Protein AF-A0A2V9X7W9-F1 (afdb_monomer_lite)

Foldseek 3Di:
DVPPCVVLLLVLLVLVQVVQCVDPVRNPDDSVLLSVLLVQLLVLQPDLFADQDLPVLDHDPVNLVRLVRSLVRSLVVVPPHDSVSSVSLSCLLNNVDHDDSSNVSNVSSRVRSNCCCCLVQLLAVLLQPVPQNLQNWDVGDVVCVDDDPVVVVVVVVVCCVPPVPDADDQDDPRILAGNLLSLQSNVCVVVVPVVVVLLVVLCVVLVVLADPCDDDPRLSSVLLSSCLSDPVDDLVRSLVSSLSSVQSNVPQAHPVRGDVVRSVSVSSSSVVQVPDCVNVVSSVVVSVVSVVSSVVSSVVSVVVND

Structure (mmCIF, N/CA/C/O backbone):
data_AF-A0A2V9X7W9-F1
#
_entry.id   AF-A0A2V9X7W9-F1
#
loop_
_atom_site.group_PDB
_atom_site.id
_atom_site.type_symbol
_atom_site.label_atom_id
_atom_site.label_alt_id
_atom_site.label_comp_id
_atom_site.label_asym_id
_atom_site.label_entity_id
_atom_site.label_seq_id
_atom_site.pdbx_PDB_ins_code
_atom_site.Cartn_x
_atom_site.Cartn_y
_atom_site.Cartn_z
_atom_site.occupancy
_atom_site.B_iso_or_equiv
_atom_site.auth_seq_id
_atom_site.auth_comp_id
_atom_site.auth_asym_id
_atom_site.auth_atom_id
_atom_site.pdbx_PDB_model_num
ATOM 1 N N . MET A 1 1 ? 2.524 -0.725 13.909 1.00 78.25 1 MET A N 1
ATOM 2 C CA . MET A 1 1 ? 1.930 -0.462 15.243 1.00 78.25 1 MET A CA 1
ATOM 3 C C . MET A 1 1 ? 2.942 -0.461 16.382 1.00 78.25 1 MET A C 1
ATOM 5 O O . MET A 1 1 ? 3.108 0.579 16.992 1.00 78.25 1 MET A O 1
ATOM 9 N N . ARG A 1 2 ? 3.695 -1.543 16.627 1.00 75.25 2 ARG A N 1
ATOM 10 C CA . ARG A 1 2 ? 4.612 -1.654 17.788 1.00 75.25 2 ARG A CA 1
ATOM 11 C C . ARG A 1 2 ? 5.816 -0.691 17.835 1.00 75.25 2 ARG A C 1
ATOM 13 O O . ARG A 1 2 ? 6.501 -0.647 18.844 1.00 75.25 2 ARG A O 1
ATOM 20 N N . GLN A 1 3 ? 6.100 0.040 16.756 1.00 79.31 3 GLN A N 1
ATOM 21 C CA . GLN A 1 3 ? 7.203 1.010 16.696 1.00 79.31 3 GLN A CA 1
ATOM 22 C C . GLN A 1 3 ? 6.660 2.438 16.574 1.00 79.31 3 GLN A C 1
ATOM 24 O O . GLN A 1 3 ? 6.766 3.216 17.510 1.00 79.31 3 GLN A O 1
ATOM 29 N N . LEU A 1 4 ? 6.023 2.756 15.441 1.00 84.38 4 LEU A N 1
ATOM 30 C CA . LEU A 1 4 ? 5.570 4.120 15.132 1.00 84.38 4 LEU A CA 1
ATOM 31 C C . LEU A 1 4 ? 4.289 4.560 15.859 1.00 84.38 4 LEU A C 1
ATOM 33 O O . LEU A 1 4 ? 4.084 5.754 16.003 1.00 84.38 4 LEU A O 1
ATOM 37 N N . LEU A 1 5 ? 3.437 3.622 16.290 1.00 90.50 5 LEU A N 1
ATOM 38 C CA . LEU A 1 5 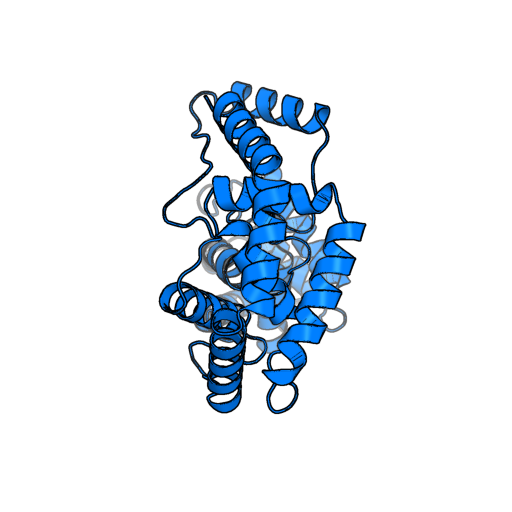? 2.129 3.905 16.916 1.00 90.50 5 LEU A CA 1
ATOM 39 C C . LEU A 1 5 ? 2.041 3.298 18.327 1.00 90.50 5 LEU A C 1
ATOM 41 O O . LEU A 1 5 ? 0.972 2.926 18.809 1.00 90.50 5 LEU A O 1
ATOM 45 N N . ALA A 1 6 ? 3.199 3.092 18.964 1.00 91.81 6 ALA A N 1
ATOM 46 C CA . ALA A 1 6 ? 3.281 2.415 20.253 1.00 91.81 6 ALA A CA 1
ATOM 47 C C . ALA A 1 6 ? 2.626 3.242 21.368 1.00 91.81 6 ALA A C 1
ATOM 49 O O . ALA A 1 6 ? 2.000 2.677 22.261 1.00 91.81 6 ALA A O 1
ATOM 50 N N . ALA A 1 7 ? 2.737 4.572 21.303 1.00 93.31 7 ALA A N 1
ATOM 51 C CA . ALA A 1 7 ? 2.148 5.474 22.287 1.00 93.31 7 ALA A CA 1
ATOM 52 C C . ALA A 1 7 ? 0.612 5.386 22.291 1.00 93.31 7 ALA A C 1
ATOM 54 O O . ALA A 1 7 ? 0.003 5.259 23.354 1.00 93.31 7 ALA A O 1
ATOM 55 N N . GLU A 1 8 ? -0.012 5.376 21.113 1.00 95.19 8 GLU A N 1
ATOM 56 C CA . GLU A 1 8 ? -1.462 5.260 20.948 1.00 95.19 8 GLU A CA 1
ATOM 57 C C . GLU A 1 8 ? -1.967 3.901 21.435 1.00 95.19 8 GLU A C 1
ATOM 59 O O . GLU A 1 8 ? -2.943 3.833 22.183 1.00 95.19 8 GLU A O 1
ATOM 64 N N . VAL A 1 9 ? -1.266 2.822 21.075 1.00 95.75 9 VAL A N 1
ATOM 65 C CA . VAL A 1 9 ? -1.592 1.464 21.531 1.00 95.75 9 VAL A CA 1
ATOM 66 C C . VAL A 1 9 ? -1.464 1.347 23.054 1.00 95.75 9 VAL A C 1
ATOM 68 O O . VAL A 1 9 ? -2.356 0.800 23.703 1.00 95.75 9 VAL A O 1
ATOM 71 N N . ASN A 1 10 ? -0.403 1.897 23.653 1.00 96.06 10 ASN A N 1
ATOM 72 C CA . ASN A 1 10 ? -0.222 1.912 25.108 1.00 96.06 10 ASN A CA 1
ATOM 73 C C . ASN A 1 10 ? -1.348 2.678 25.810 1.00 96.06 10 ASN A C 1
ATOM 75 O O . ASN A 1 10 ? -1.857 2.228 26.836 1.00 96.06 10 ASN A O 1
ATOM 79 N N . ARG A 1 11 ? -1.780 3.808 25.239 1.00 96.50 11 ARG A N 1
ATOM 80 C CA . ARG A 1 11 ? -2.897 4.586 25.778 1.00 96.50 11 ARG A CA 1
ATOM 81 C C . ARG A 1 11 ? -4.211 3.811 25.727 1.00 96.50 11 ARG A C 1
ATOM 83 O O . ARG A 1 11 ? -4.923 3.780 26.724 1.00 96.50 11 ARG A O 1
ATOM 90 N N . LEU A 1 12 ? -4.523 3.173 24.599 1.00 97.62 12 LEU A N 1
ATOM 91 C CA . LEU A 1 12 ? -5.708 2.318 24.492 1.00 97.62 12 LEU A CA 1
ATOM 92 C C . LEU A 1 12 ? -5.656 1.165 25.494 1.00 97.62 12 LEU A C 1
ATOM 94 O O . LEU A 1 12 ? -6.649 0.899 26.159 1.00 97.62 12 LEU A O 1
ATOM 98 N N . THR A 1 13 ? -4.490 0.540 25.659 1.00 97.44 13 THR A N 1
ATOM 99 C CA . THR A 1 13 ? -4.289 -0.550 26.625 1.00 97.44 13 THR A CA 1
ATOM 100 C C . THR A 1 13 ? -4.596 -0.090 28.052 1.00 97.44 13 THR A C 1
ATOM 102 O O . THR A 1 13 ? -5.310 -0.780 28.774 1.00 97.44 13 THR A O 1
ATOM 105 N N . ALA A 1 14 ? -4.129 1.099 28.451 1.00 97.50 14 ALA A N 1
ATOM 106 C CA . ALA A 1 14 ? -4.421 1.667 29.768 1.00 97.50 14 ALA A CA 1
ATOM 107 C C . ALA A 1 14 ? -5.926 1.900 29.995 1.00 97.50 14 ALA A C 1
ATOM 109 O O . ALA A 1 14 ? -6.435 1.602 31.072 1.00 97.50 14 ALA A O 1
ATOM 110 N N . ILE A 1 15 ? -6.646 2.374 28.973 1.00 97.75 15 ILE A N 1
ATOM 111 C CA . ILE A 1 15 ? -8.100 2.574 29.049 1.00 97.75 15 ILE A CA 1
ATOM 112 C C . ILE A 1 15 ? -8.824 1.226 29.162 1.00 97.75 15 ILE A C 1
ATOM 114 O O . ILE A 1 15 ? -9.701 1.067 30.007 1.00 97.75 15 ILE A O 1
ATOM 118 N N . VAL A 1 16 ? -8.445 0.228 28.356 1.00 96.81 16 VAL A N 1
ATOM 119 C CA . VAL A 1 16 ? -9.072 -1.102 28.418 1.00 96.81 16 VAL A CA 1
ATOM 120 C C . VAL A 1 16 ? -8.794 -1.787 29.752 1.00 96.81 16 VAL A C 1
ATOM 122 O O . VAL A 1 16 ? -9.690 -2.442 30.269 1.00 96.81 16 VAL A O 1
ATOM 125 N N . LEU A 1 17 ? -7.619 -1.598 30.357 1.00 96.75 17 LEU A N 1
ATOM 126 C CA . LEU A 1 17 ? -7.341 -2.079 31.715 1.00 96.75 17 LEU A CA 1
ATOM 127 C C . LEU A 1 17 ? -8.321 -1.491 32.743 1.00 96.75 17 LEU A C 1
ATOM 129 O O . LEU A 1 17 ? -8.827 -2.225 33.592 1.00 96.75 17 LEU A O 1
ATOM 133 N N . GLU A 1 18 ? -8.635 -0.194 32.652 1.00 96.50 18 GLU A N 1
ATOM 134 C CA . GLU A 1 18 ? -9.641 0.434 33.519 1.00 96.50 18 GLU A CA 1
ATOM 135 C C . GLU A 1 18 ? -11.037 -0.163 33.290 1.00 96.50 18 GLU A C 1
ATOM 137 O O . GLU A 1 18 ? -11.756 -0.448 34.249 1.00 96.50 18 GLU A O 1
ATOM 142 N N . ILE A 1 19 ? -11.416 -0.386 32.028 1.00 96.31 19 ILE A N 1
ATOM 143 C CA . ILE A 1 19 ? -12.698 -1.003 31.667 1.00 96.31 19 ILE A CA 1
ATOM 144 C C . ILE A 1 19 ? -12.758 -2.438 32.207 1.00 96.31 19 ILE A C 1
ATOM 146 O O . ILE A 1 19 ? -13.712 -2.799 32.894 1.00 96.31 19 ILE A O 1
ATOM 150 N N . ALA A 1 20 ? -11.734 -3.250 31.942 1.00 95.00 20 ALA A N 1
ATOM 151 C CA . ALA A 1 20 ? -11.649 -4.653 32.333 1.00 95.00 20 ALA A CA 1
ATOM 152 C C . ALA A 1 20 ? -11.729 -4.832 33.857 1.00 95.00 20 ALA A C 1
ATOM 154 O O . ALA A 1 20 ? -12.426 -5.726 34.332 1.00 95.00 20 ALA A O 1
ATOM 155 N N . ALA A 1 21 ? -11.127 -3.928 34.639 1.00 94.06 21 ALA A N 1
ATOM 156 C CA . ALA A 1 21 ? -11.192 -3.954 36.101 1.00 94.06 21 ALA A CA 1
ATOM 157 C C . ALA A 1 21 ? -12.622 -3.836 36.672 1.00 94.06 21 ALA A C 1
ATOM 159 O O . ALA A 1 21 ? -12.859 -4.240 37.813 1.00 94.06 21 ALA A O 1
ATOM 160 N N . ARG A 1 22 ? -13.584 -3.314 35.894 1.00 93.56 22 ARG A N 1
ATOM 161 C CA . ARG A 1 22 ? -15.000 -3.179 36.288 1.00 93.56 22 ARG A CA 1
ATOM 162 C C . ARG A 1 22 ? -15.813 -4.457 36.076 1.00 93.56 22 ARG A C 1
ATOM 164 O O . ARG A 1 22 ? -16.929 -4.552 36.584 1.00 93.56 22 ARG A O 1
ATOM 171 N N . TYR A 1 23 ? -15.275 -5.442 35.358 1.00 90.69 23 TYR A N 1
ATOM 172 C CA . TYR A 1 23 ? -15.970 -6.679 35.015 1.00 90.69 23 TYR A CA 1
ATOM 173 C C . TYR A 1 23 ? -15.156 -7.882 35.483 1.00 90.69 23 TYR A C 1
ATOM 175 O O . TYR A 1 23 ? -14.059 -8.137 34.996 1.00 90.69 23 TYR A O 1
ATOM 183 N N . TRP A 1 24 ? -15.716 -8.663 36.408 1.00 90.44 24 TRP A N 1
ATOM 184 C CA . TRP A 1 24 ? -15.022 -9.805 37.015 1.00 90.44 24 TRP A CA 1
ATOM 185 C C . TRP A 1 24 ? -14.466 -10.806 35.985 1.00 90.44 24 TRP A C 1
ATOM 187 O O . TRP A 1 24 ? -13.401 -11.361 36.210 1.00 90.44 24 TRP A O 1
ATOM 197 N N . GLN A 1 25 ? -15.151 -10.978 34.848 1.00 91.25 25 GLN A N 1
ATOM 198 C CA . GLN A 1 25 ? -14.776 -11.891 33.757 1.00 91.25 25 GLN A CA 1
ATOM 199 C C . GLN A 1 25 ? -13.474 -11.500 33.049 1.00 91.25 25 GLN A C 1
ATOM 201 O O . GLN A 1 25 ? -12.856 -12.343 32.414 1.00 91.25 25 GLN A O 1
ATOM 206 N N . TYR A 1 26 ? -13.077 -10.228 33.129 1.00 91.81 26 TYR A N 1
ATOM 207 C CA . TYR A 1 26 ? -11.978 -9.666 32.342 1.00 91.81 26 TYR A CA 1
ATOM 208 C C . TYR A 1 26 ? -10.822 -9.151 33.212 1.00 91.81 26 TYR A C 1
ATOM 210 O O . TYR A 1 26 ? -9.824 -8.662 32.691 1.00 91.81 26 TYR A O 1
ATOM 218 N N . ARG A 1 27 ? -10.952 -9.242 34.542 1.00 89.56 27 ARG A N 1
ATOM 219 C CA . ARG A 1 27 ? -10.036 -8.620 35.509 1.00 89.56 27 ARG A CA 1
ATOM 220 C C . ARG A 1 27 ? -8.648 -9.264 35.552 1.00 89.56 27 ARG A C 1
ATOM 222 O O . ARG A 1 27 ? -7.689 -8.580 35.901 1.00 89.56 27 ARG A O 1
ATOM 229 N N . ASP A 1 28 ? -8.556 -10.543 35.207 1.00 91.38 28 ASP A N 1
ATOM 230 C CA . ASP A 1 28 ? -7.317 -11.321 35.310 1.00 91.38 28 ASP A CA 1
ATOM 231 C C . ASP A 1 28 ? -6.446 -11.241 34.046 1.00 91.38 28 ASP A C 1
ATOM 233 O O . ASP A 1 28 ? -5.336 -11.772 34.029 1.00 91.38 28 ASP A O 1
ATOM 237 N N . PHE A 1 29 ? -6.908 -10.541 33.001 1.00 93.12 29 PHE A N 1
ATOM 238 C CA . PHE A 1 29 ? -6.117 -10.347 31.793 1.00 93.12 29 PHE A CA 1
ATOM 239 C C . PHE A 1 29 ? -4.952 -9.393 32.016 1.00 93.12 29 PHE A C 1
ATOM 241 O O . PHE A 1 29 ? -5.070 -8.308 32.592 1.00 93.12 29 PHE A O 1
ATOM 248 N N . THR A 1 30 ? -3.799 -9.792 31.500 1.00 93.56 30 THR A N 1
ATOM 249 C CA . THR A 1 30 ? -2.579 -9.004 31.580 1.00 93.56 30 THR A CA 1
ATOM 250 C C . THR A 1 30 ? -2.616 -7.823 30.610 1.00 93.56 30 THR A C 1
ATOM 252 O O . THR A 1 30 ? -3.250 -7.850 29.554 1.00 93.56 30 THR A O 1
ATOM 255 N N . SER A 1 31 ? -1.844 -6.780 30.928 1.00 94.19 31 SER A N 1
ATOM 256 C CA . SER A 1 31 ? -1.631 -5.642 30.020 1.00 94.19 31 SER A CA 1
ATOM 257 C C . SER A 1 31 ? -1.126 -6.085 28.637 1.00 94.19 31 SER A C 1
ATOM 259 O O . SER A 1 31 ? -1.530 -5.532 27.617 1.00 94.19 31 SER A O 1
ATOM 261 N N . TYR A 1 32 ? -0.286 -7.126 28.595 1.00 93.62 32 TYR A N 1
ATOM 262 C CA . TYR A 1 32 ? 0.233 -7.688 27.351 1.00 93.62 32 TYR A CA 1
ATOM 263 C C . TYR A 1 32 ? -0.868 -8.325 26.492 1.00 93.62 32 TYR A C 1
ATOM 265 O O . TYR A 1 32 ? -0.930 -8.055 25.294 1.00 93.62 32 TYR A O 1
ATOM 273 N N . GLU A 1 33 ? -1.755 -9.125 27.089 1.00 94.69 33 GLU A N 1
ATOM 274 C CA . GLU A 1 33 ? -2.869 -9.761 26.374 1.00 94.69 33 GLU A CA 1
ATOM 275 C C . GLU A 1 33 ? -3.844 -8.725 25.808 1.00 94.69 33 GLU A C 1
ATOM 277 O O . GLU A 1 33 ? -4.220 -8.814 24.641 1.00 94.69 33 GLU A O 1
ATOM 282 N N . LEU A 1 34 ? -4.188 -7.693 26.586 1.00 94.75 34 LEU A N 1
ATOM 283 C CA . LEU A 1 34 ? -5.070 -6.612 26.128 1.00 94.75 34 LEU A CA 1
ATOM 284 C C . LEU A 1 34 ? -4.430 -5.793 25.007 1.00 94.75 34 LEU A C 1
ATOM 286 O O . LEU A 1 34 ? -5.079 -5.501 24.002 1.00 94.75 34 LEU A O 1
ATOM 290 N N . GLN A 1 35 ? -3.148 -5.453 25.148 1.00 95.12 35 GLN A N 1
ATOM 291 C CA . GLN A 1 35 ? -2.395 -4.775 24.097 1.00 95.12 35 GLN A CA 1
ATOM 292 C C . GLN A 1 35 ? -2.393 -5.594 22.804 1.00 95.12 35 GLN A C 1
ATOM 294 O O . GLN A 1 35 ? -2.610 -5.044 21.722 1.00 95.12 35 GLN A O 1
ATOM 299 N N . GLN A 1 36 ? -2.135 -6.898 22.909 1.00 94.31 36 GLN A N 1
ATOM 300 C CA . GLN A 1 36 ? -2.087 -7.785 21.757 1.00 94.31 36 GLN A CA 1
ATOM 301 C C . GLN A 1 36 ? -3.471 -7.933 21.111 1.00 94.31 36 GLN A C 1
ATOM 303 O O . GLN A 1 36 ? -3.564 -7.806 19.895 1.00 94.31 36 GLN A O 1
ATOM 308 N N . ALA A 1 37 ? -4.541 -8.061 21.901 1.00 95.31 37 ALA A N 1
ATOM 309 C CA . ALA A 1 37 ? -5.915 -8.104 21.398 1.00 95.31 37 ALA A CA 1
ATOM 310 C C . ALA A 1 37 ? -6.303 -6.821 20.641 1.00 95.31 37 ALA A C 1
ATOM 312 O O . ALA A 1 37 ? -6.910 -6.893 19.574 1.00 95.31 37 ALA A O 1
ATOM 313 N N . ILE A 1 38 ? -5.914 -5.642 21.148 1.00 95.75 38 ILE A N 1
ATOM 314 C CA . ILE A 1 38 ? -6.120 -4.361 20.448 1.00 95.75 38 ILE A CA 1
ATOM 315 C C . ILE A 1 38 ? -5.370 -4.362 19.113 1.00 95.75 38 ILE A C 1
ATOM 317 O O . ILE A 1 38 ? -5.932 -3.973 18.090 1.00 95.75 38 ILE A O 1
ATOM 321 N N . VAL A 1 39 ? -4.106 -4.793 19.112 1.00 95.38 39 VAL A N 1
ATOM 322 C CA . VAL A 1 39 ? -3.279 -4.866 17.900 1.00 95.38 39 VAL A CA 1
ATOM 323 C C . VAL A 1 39 ? -3.899 -5.807 16.870 1.00 95.38 39 VAL A C 1
ATOM 325 O O . VAL A 1 39 ? -4.036 -5.412 15.715 1.00 95.38 39 VAL A O 1
ATOM 328 N N . ASP A 1 40 ? -4.307 -7.005 17.276 1.00 95.00 40 ASP A N 1
ATOM 329 C CA . ASP A 1 40 ? -4.879 -8.010 16.376 1.00 95.00 40 ASP A CA 1
ATOM 330 C C . ASP A 1 40 ? -6.218 -7.543 15.801 1.00 95.00 40 ASP A C 1
ATOM 332 O O . ASP A 1 40 ? -6.461 -7.683 14.601 1.00 95.00 40 ASP A O 1
ATOM 336 N N . LEU A 1 41 ? -7.043 -6.879 16.616 1.00 96.00 41 LEU A N 1
ATOM 337 C CA . LEU A 1 41 ? -8.291 -6.284 16.152 1.00 96.00 41 LEU A CA 1
ATOM 338 C C . LEU A 1 41 ? -8.053 -5.164 15.127 1.00 96.00 41 LEU A C 1
ATOM 340 O O . LEU A 1 41 ? -8.732 -5.131 14.104 1.00 96.00 41 LEU A O 1
ATOM 344 N N . VAL A 1 42 ? -7.083 -4.269 15.360 1.00 96.06 42 VAL A N 1
ATOM 345 C CA . VAL A 1 42 ? -6.739 -3.196 14.405 1.00 96.06 42 VAL A CA 1
ATOM 346 C C . VAL A 1 42 ? -6.152 -3.763 13.107 1.00 96.06 42 VAL A C 1
ATOM 348 O O . VAL A 1 42 ? -6.451 -3.242 12.038 1.00 96.06 42 VAL A O 1
ATOM 351 N N . VAL A 1 43 ? -5.341 -4.827 13.166 1.00 94.25 43 VAL A N 1
ATOM 352 C CA . VAL A 1 43 ? -4.811 -5.499 11.961 1.00 94.25 43 VAL A CA 1
ATOM 353 C C . VAL A 1 43 ? -5.934 -6.115 11.125 1.00 94.25 43 VAL A C 1
ATOM 355 O O . VAL A 1 43 ? -5.866 -6.081 9.900 1.00 94.25 43 VAL A O 1
ATOM 358 N N . CYS A 1 44 ? -6.968 -6.652 11.773 1.00 95.25 44 CYS A N 1
ATOM 359 C CA . CYS A 1 44 ? -8.100 -7.288 11.100 1.00 95.25 44 CYS A CA 1
ATOM 360 C C . CYS A 1 44 ? -9.181 -6.303 10.626 1.00 95.25 44 CYS A C 1
ATOM 362 O O . CYS A 1 44 ? -10.202 -6.738 10.091 1.00 95.25 44 CYS A O 1
ATOM 364 N N . PHE A 1 45 ? -9.005 -4.997 10.840 1.00 95.25 45 PHE A N 1
ATOM 365 C CA . PHE A 1 45 ? -10.018 -4.006 10.494 1.00 95.25 45 PHE A CA 1
ATOM 366 C C . PHE A 1 45 ? -10.095 -3.802 8.968 1.00 95.25 45 PHE A C 1
ATOM 368 O O . PHE A 1 45 ? -9.086 -3.458 8.353 1.00 95.25 45 PHE A O 1
ATOM 375 N N . PRO A 1 46 ? -11.274 -3.980 8.337 1.00 94.12 46 PRO A N 1
ATOM 376 C CA . PRO A 1 46 ? -11.397 -3.974 6.874 1.00 94.12 46 PRO A CA 1
ATOM 377 C C . PRO A 1 46 ? -11.500 -2.567 6.262 1.00 94.12 46 PRO A C 1
ATOM 379 O O . PRO A 1 46 ? -11.525 -2.421 5.044 1.00 94.12 46 PRO A O 1
ATOM 382 N N . VAL A 1 47 ? -11.594 -1.529 7.094 1.00 95.81 47 VAL A N 1
ATOM 383 C CA . VAL A 1 47 ? -11.758 -0.125 6.694 1.00 95.81 47 VAL A CA 1
ATOM 384 C C . VAL A 1 47 ? -10.793 0.757 7.480 1.00 95.81 47 VAL A C 1
ATOM 386 O O . VAL A 1 47 ? -10.369 0.388 8.574 1.00 95.81 47 VAL A O 1
ATOM 389 N N . TYR A 1 48 ? -10.492 1.960 6.975 1.00 96.00 48 TYR A N 1
ATOM 390 C CA . TYR A 1 48 ? -9.656 2.931 7.699 1.00 96.00 48 TYR A CA 1
ATOM 391 C C . TYR A 1 48 ? -10.168 3.194 9.116 1.00 96.00 48 TYR A C 1
ATOM 393 O O . TYR A 1 48 ? -9.379 3.321 10.046 1.00 96.00 48 TYR A O 1
ATOM 401 N N . ARG A 1 49 ? -11.483 3.341 9.287 1.00 96.94 49 ARG A N 1
ATOM 402 C CA . ARG A 1 49 ? -12.121 3.599 10.580 1.00 96.94 49 ARG A CA 1
ATOM 403 C C . ARG A 1 49 ? -13.627 3.421 10.485 1.00 96.94 49 ARG A C 1
ATOM 405 O O . ARG A 1 49 ? -14.203 3.559 9.411 1.00 96.94 49 ARG A O 1
ATOM 412 N N . THR A 1 50 ? -14.238 3.205 11.638 1.00 97.56 50 THR A N 1
ATOM 413 C CA . THR A 1 50 ? -15.682 3.327 11.843 1.00 97.56 50 THR A CA 1
ATOM 414 C C . THR A 1 50 ? -16.057 4.749 12.276 1.00 97.56 50 THR A C 1
ATOM 416 O O . THR A 1 50 ? -15.187 5.586 12.582 1.00 97.56 50 THR A O 1
ATOM 419 N N . TYR A 1 51 ? -17.363 5.024 12.316 1.00 97.31 51 TYR A N 1
ATOM 420 C CA . TYR A 1 51 ? -17.935 6.305 12.749 1.00 97.31 51 TYR A CA 1
ATOM 421 C C . TYR A 1 51 ? -18.981 6.139 13.863 1.00 97.31 51 TYR A C 1
ATOM 423 O O . TYR A 1 51 ? -20.002 6.825 13.896 1.00 97.31 51 TYR A O 1
ATOM 431 N N . VAL A 1 52 ? -18.683 5.265 14.825 1.00 97.38 52 VAL A N 1
ATOM 432 C CA . VAL A 1 52 ? -19.455 5.074 16.053 1.00 97.38 52 VAL A CA 1
ATOM 433 C C . VAL A 1 52 ? -19.435 6.344 16.899 1.00 97.38 52 VAL A C 1
ATOM 435 O O . VAL A 1 52 ? -18.369 6.867 17.248 1.00 97.38 52 VAL A O 1
ATOM 438 N N . GLN A 1 53 ? -20.627 6.815 17.268 1.00 95.81 53 GLN A N 1
ATOM 439 C CA . GLN A 1 53 ? -20.835 8.028 18.052 1.00 95.81 53 GLN A CA 1
ATOM 440 C C . GLN A 1 53 ? -21.265 7.664 19.476 1.00 95.81 53 GLN A C 1
ATOM 442 O O . GLN A 1 53 ? -22.451 7.513 19.772 1.00 95.81 53 GLN A O 1
ATOM 447 N N . ALA A 1 54 ? -20.292 7.528 20.381 1.00 93.25 54 ALA A N 1
ATOM 448 C CA . ALA A 1 54 ? -20.552 7.134 21.768 1.00 93.25 54 ALA A CA 1
ATOM 449 C C . ALA A 1 54 ? -21.493 8.105 22.512 1.00 93.25 54 ALA A C 1
ATOM 451 O O . ALA A 1 54 ? -22.348 7.654 23.282 1.00 93.25 54 ALA A O 1
ATOM 452 N N . GLU A 1 55 ? -21.379 9.408 22.225 1.00 91.06 55 GLU A N 1
ATOM 453 C CA . GLU A 1 55 ? -22.181 10.487 22.823 1.00 91.06 55 GLU A CA 1
ATOM 454 C C . GLU A 1 55 ? -23.672 10.370 22.483 1.00 91.06 55 GLU A C 1
ATOM 456 O O . GLU A 1 55 ? -24.523 10.465 23.364 1.00 91.06 55 GLU A O 1
ATOM 461 N N . THR A 1 56 ? -23.997 10.105 21.215 1.00 93.62 56 THR A N 1
ATOM 462 C CA . THR A 1 56 ? -25.384 9.964 20.741 1.00 93.62 56 THR A CA 1
ATOM 463 C C . THR A 1 56 ? -25.897 8.527 20.842 1.00 93.62 56 THR A C 1
ATOM 465 O O . THR A 1 56 ? -27.100 8.289 20.768 1.00 93.62 56 THR A O 1
ATOM 468 N N . GLY A 1 57 ? -25.008 7.551 21.047 1.00 93.62 57 GLY A N 1
ATOM 469 C CA . GLY A 1 57 ? -25.350 6.129 21.069 1.00 93.62 57 GLY A CA 1
ATOM 470 C C . GLY A 1 57 ? -25.605 5.512 19.709 1.00 93.62 57 GLY A C 1
ATOM 471 O O . GLY A 1 57 ? -26.227 4.456 19.641 1.00 93.62 57 GLY A O 1
ATOM 472 N N . GLN A 1 58 ? -25.156 6.165 18.642 1.00 95.25 58 GLN A N 1
ATOM 473 C CA . GLN A 1 58 ? -25.406 5.718 17.281 1.00 95.25 58 GLN A CA 1
ATOM 474 C C . GLN A 1 58 ? -24.266 4.831 16.775 1.00 95.25 58 GLN A C 1
ATOM 476 O O . GLN A 1 58 ? -23.088 5.184 16.861 1.00 95.25 58 GLN A O 1
ATOM 481 N N . VAL A 1 59 ? -24.653 3.686 16.213 1.00 97.31 59 VAL A N 1
ATOM 482 C CA . VAL A 1 59 ? -23.785 2.737 15.511 1.00 97.31 59 VAL A CA 1
ATOM 483 C C . VAL A 1 59 ? -24.481 2.412 14.191 1.00 97.31 59 VAL A C 1
ATOM 485 O O . VAL A 1 59 ? -25.638 1.986 14.203 1.00 97.31 59 VAL A O 1
ATOM 488 N N . SER A 1 60 ? -23.825 2.652 13.055 1.00 97.25 60 SER A N 1
ATOM 489 C CA . SER A 1 60 ? -24.402 2.316 11.748 1.00 97.25 60 SER A CA 1
ATOM 490 C C . SER A 1 60 ? -24.381 0.800 11.508 1.00 97.25 60 SER A C 1
ATOM 492 O O . SER A 1 60 ? -23.572 0.086 12.100 1.00 97.25 60 SER A O 1
ATOM 494 N N . ALA A 1 61 ? -25.253 0.290 10.632 1.00 97.38 61 ALA A N 1
ATOM 495 C CA . ALA A 1 61 ? -25.257 -1.134 10.282 1.00 97.38 61 ALA A CA 1
ATOM 496 C C . ALA A 1 61 ? -23.919 -1.585 9.663 1.00 97.38 61 ALA A C 1
ATOM 498 O O . ALA A 1 61 ? -23.444 -2.681 9.964 1.00 97.38 61 ALA A O 1
ATOM 499 N N . ASP A 1 62 ? -23.290 -0.713 8.870 1.00 96.75 62 ASP A N 1
ATOM 500 C CA . ASP A 1 62 ? -21.977 -0.960 8.271 1.00 96.75 62 ASP A CA 1
ATOM 501 C C . ASP A 1 62 ? -20.888 -1.045 9.351 1.00 96.75 62 ASP A C 1
ATOM 503 O O . ASP A 1 62 ? -20.116 -2.002 9.366 1.00 96.75 62 ASP A O 1
ATOM 507 N N . ASP A 1 63 ? -20.869 -0.118 10.321 1.00 97.75 63 ASP A N 1
ATOM 508 C CA . ASP A 1 63 ? -19.914 -0.171 11.438 1.00 97.75 63 ASP A CA 1
ATOM 509 C C . ASP A 1 63 ? -20.081 -1.458 12.259 1.00 97.75 63 ASP A C 1
ATOM 511 O O . ASP A 1 63 ? -19.090 -2.095 12.620 1.00 97.75 63 ASP A O 1
ATOM 515 N N . VAL A 1 64 ? -21.328 -1.882 12.518 1.00 98.12 64 VAL A N 1
ATOM 516 C CA . VAL A 1 64 ? -21.612 -3.162 13.187 1.00 98.12 64 VAL A CA 1
ATOM 517 C C . VAL A 1 64 ? -21.008 -4.324 12.395 1.00 98.12 64 VAL A C 1
ATOM 519 O O . VAL A 1 64 ? -20.380 -5.204 12.988 1.00 98.12 64 VAL A O 1
ATOM 522 N N . ALA A 1 65 ? -21.184 -4.348 11.073 1.00 98.19 65 ALA A N 1
ATOM 523 C CA . ALA A 1 65 ? -20.644 -5.402 10.220 1.00 98.19 65 ALA A CA 1
ATOM 524 C C . ALA A 1 65 ? -19.106 -5.419 10.239 1.00 98.19 65 ALA A C 1
ATOM 526 O O . ALA A 1 65 ? -18.521 -6.475 10.487 1.00 98.19 65 ALA A O 1
ATOM 527 N N . TYR A 1 66 ? -18.454 -4.264 10.074 1.00 98.12 66 TYR A N 1
ATOM 528 C CA . TYR A 1 66 ? -16.991 -4.155 10.075 1.00 98.12 66 TYR A CA 1
ATOM 529 C C . TYR A 1 66 ? -16.367 -4.559 11.412 1.00 98.12 66 TYR A C 1
ATOM 531 O O . TYR A 1 66 ? -15.395 -5.315 11.427 1.00 98.12 66 TYR A O 1
ATOM 539 N N . ILE A 1 67 ? -16.937 -4.110 12.536 1.00 98.31 67 ILE A N 1
ATOM 540 C CA . ILE A 1 67 ? -16.444 -4.455 13.877 1.00 98.31 67 ILE A CA 1
ATOM 541 C C . ILE A 1 67 ? -16.562 -5.965 14.117 1.00 98.31 67 ILE A C 1
ATOM 543 O O . ILE A 1 67 ? -15.602 -6.591 14.566 1.00 98.31 67 ILE A O 1
ATOM 547 N N . ASN A 1 68 ? -17.708 -6.570 13.787 1.00 97.94 68 ASN A N 1
ATOM 548 C CA . ASN A 1 68 ? -17.899 -8.011 13.964 1.00 97.94 68 ASN A CA 1
ATOM 549 C C . ASN A 1 68 ? -16.992 -8.832 13.037 1.00 97.94 68 ASN A C 1
ATOM 551 O O . ASN A 1 68 ? -16.438 -9.839 13.475 1.00 97.94 68 ASN A O 1
ATOM 555 N N . GLN A 1 69 ? -16.809 -8.406 11.784 1.00 97.50 69 GLN A N 1
ATOM 556 C CA . GLN A 1 69 ? -15.886 -9.050 10.847 1.00 97.50 69 GLN A CA 1
ATOM 557 C C . GLN A 1 69 ? -14.452 -9.025 11.386 1.00 97.50 69 GLN A C 1
ATOM 559 O O . GLN A 1 69 ? -13.802 -10.070 11.436 1.00 97.50 69 GLN A O 1
ATOM 564 N N . ALA A 1 70 ? -13.976 -7.858 11.829 1.00 97.00 70 ALA A N 1
ATOM 565 C CA . ALA A 1 70 ? -12.636 -7.708 12.385 1.00 97.00 70 ALA A CA 1
ATOM 566 C C . ALA A 1 70 ? -12.442 -8.577 13.635 1.00 97.00 70 ALA A C 1
ATOM 568 O O . ALA A 1 70 ? -11.436 -9.271 13.757 1.00 97.00 70 ALA A O 1
ATOM 569 N N . ALA A 1 71 ? -13.427 -8.599 14.537 1.00 96.69 71 ALA A N 1
ATOM 570 C CA . ALA A 1 71 ? -13.383 -9.420 15.743 1.00 96.69 71 ALA A CA 1
ATOM 571 C C . ALA A 1 71 ? -13.391 -10.924 15.436 1.00 96.69 71 ALA A C 1
ATOM 573 O O . ALA A 1 71 ? -12.676 -11.683 16.089 1.00 96.69 71 ALA A O 1
ATOM 574 N N . ALA A 1 72 ? -14.174 -11.369 14.449 1.00 95.56 72 ALA A N 1
ATOM 575 C CA . ALA A 1 72 ? -14.208 -12.768 14.031 1.00 95.56 72 ALA A CA 1
ATOM 576 C C . ALA A 1 72 ? -12.865 -13.214 13.432 1.00 95.56 72 ALA A C 1
ATOM 578 O O . ALA A 1 72 ? -12.361 -14.277 13.792 1.00 95.56 72 ALA A O 1
ATOM 579 N N . LEU A 1 73 ? -12.260 -12.388 12.573 1.00 94.81 73 LEU A N 1
ATOM 580 C CA . LEU A 1 73 ? -10.937 -12.654 12.003 1.00 94.81 73 LEU A CA 1
ATOM 581 C C . LEU A 1 73 ? -9.846 -12.662 13.078 1.00 94.81 73 LEU A C 1
ATOM 583 O O . LEU A 1 73 ? -9.033 -13.583 13.111 1.00 94.81 73 LEU A O 1
ATOM 587 N N . ALA A 1 74 ? -9.870 -11.699 14.001 1.00 94.25 74 ALA A N 1
ATOM 588 C CA . ALA A 1 74 ? -8.893 -11.626 15.082 1.00 94.25 74 ALA A CA 1
ATOM 589 C C . ALA A 1 74 ? -8.963 -12.852 16.009 1.00 94.25 74 ALA A C 1
ATOM 591 O O . ALA A 1 74 ? -7.925 -13.366 16.415 1.00 94.25 74 ALA A O 1
ATOM 592 N N . ARG A 1 75 ? -10.161 -13.397 16.268 1.00 92.38 75 ARG A N 1
ATOM 593 C CA . ARG A 1 75 ? -10.326 -14.668 17.003 1.00 92.38 75 ARG A CA 1
ATOM 594 C C . ARG A 1 75 ? -9.739 -15.861 16.261 1.00 92.38 75 ARG A C 1
ATOM 596 O O . ARG A 1 75 ? -9.156 -16.729 16.894 1.00 92.38 75 ARG A O 1
ATOM 603 N N . GLN A 1 76 ? -9.919 -15.921 14.942 1.00 89.25 76 GLN A N 1
ATOM 604 C CA . GLN A 1 76 ? -9.407 -17.025 14.126 1.00 89.25 76 GLN A CA 1
ATOM 605 C C . GLN A 1 76 ? -7.881 -17.000 13.994 1.00 89.25 76 GLN A C 1
ATOM 607 O O . GLN A 1 76 ? -7.274 -18.053 13.857 1.00 89.25 76 GLN A O 1
ATOM 612 N N . GLN A 1 77 ? -7.268 -15.814 14.000 1.00 86.12 77 GLN A N 1
ATOM 613 C CA . GLN A 1 77 ? -5.815 -15.649 13.864 1.00 86.12 77 GLN A CA 1
ATOM 614 C C . GLN A 1 77 ? -5.087 -15.613 15.217 1.00 86.12 77 GLN A C 1
ATOM 616 O O . GLN A 1 77 ? -3.890 -15.896 15.295 1.00 86.12 77 GLN A O 1
ATOM 621 N N . GLY A 1 78 ? -5.794 -15.242 16.284 1.00 70.62 78 GLY A N 1
ATOM 622 C CA . GLY A 1 78 ? -5.271 -15.044 17.630 1.00 70.62 78 GLY A CA 1
ATOM 623 C C . GLY A 1 78 ? -5.117 -16.336 18.429 1.00 70.62 78 GLY A C 1
ATOM 624 O O . GLY A 1 78 ? -5.595 -16.394 19.556 1.00 70.62 78 GLY A O 1
ATOM 625 N N . ASP A 1 79 ? -4.406 -17.337 17.898 1.00 67.75 79 ASP A N 1
ATOM 626 C CA . ASP A 1 79 ? -4.227 -18.688 18.483 1.00 67.75 79 ASP A CA 1
ATOM 627 C C . ASP A 1 79 ? -3.709 -18.723 19.942 1.00 67.75 79 ASP A C 1
ATOM 629 O O . ASP A 1 79 ? -3.644 -19.783 20.563 1.00 67.75 79 ASP A O 1
ATOM 633 N N . LYS A 1 80 ? -3.284 -17.583 20.499 1.00 82.00 80 LYS A N 1
ATOM 634 C CA . LYS A 1 80 ? -2.657 -17.470 21.825 1.00 82.00 80 LYS A CA 1
ATOM 635 C C . LYS A 1 80 ? -3.424 -16.601 22.820 1.00 82.00 80 LYS A C 1
ATOM 637 O O . LYS A 1 80 ? -2.957 -16.465 23.948 1.00 82.00 80 LYS A O 1
ATOM 642 N N . LEU A 1 81 ? -4.532 -15.987 22.414 1.00 89.94 81 LEU A N 1
ATOM 643 C CA . LEU A 1 81 ? -5.329 -15.110 23.269 1.00 89.94 81 LEU A CA 1
ATOM 644 C C . LEU A 1 81 ? -6.673 -15.754 23.596 1.00 89.94 81 LEU A C 1
ATOM 646 O O . LEU A 1 81 ? -7.252 -16.454 22.769 1.00 89.94 81 LEU A O 1
ATOM 650 N N . ASP A 1 82 ? -7.185 -15.480 24.794 1.00 90.88 82 ASP A N 1
ATOM 651 C CA . ASP A 1 82 ? -8.544 -15.873 25.157 1.00 90.88 82 ASP A CA 1
ATOM 652 C C . ASP A 1 82 ? -9.557 -15.151 24.240 1.00 90.88 82 ASP A C 1
ATOM 654 O O . ASP A 1 82 ? -9.552 -13.914 24.182 1.00 90.88 82 ASP A O 1
ATOM 658 N N . PRO A 1 83 ? -10.443 -15.874 23.525 1.00 90.81 83 PRO A N 1
ATOM 659 C CA . PRO A 1 83 ? -11.413 -15.267 22.615 1.00 90.81 83 PRO A CA 1
ATOM 660 C C . PRO A 1 83 ? -12.329 -14.219 23.265 1.00 90.81 83 PRO A C 1
ATOM 662 O O . PRO A 1 83 ? -12.794 -13.308 22.574 1.00 90.81 83 PRO A O 1
ATO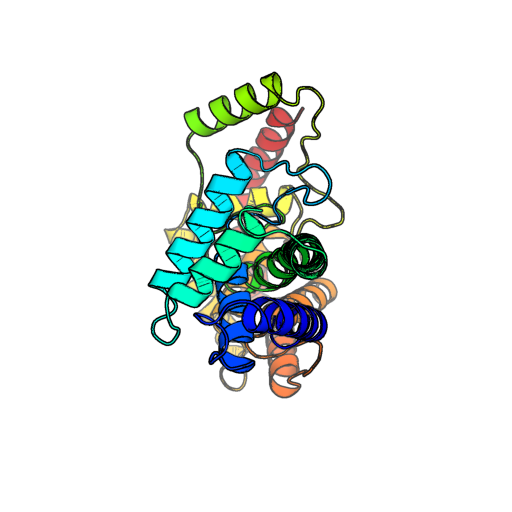M 665 N N . SER A 1 84 ? -12.560 -14.310 24.579 1.00 92.00 84 SER A N 1
ATOM 666 C CA . SER A 1 84 ? -13.407 -13.377 25.331 1.00 92.00 84 SER A CA 1
ATOM 667 C C . SER A 1 84 ? -12.829 -11.958 25.418 1.00 92.00 84 SER A C 1
ATOM 669 O O . SER A 1 84 ? -13.582 -10.995 25.581 1.00 92.00 84 SER A O 1
ATOM 671 N N . LEU A 1 85 ? -11.520 -11.781 25.198 1.00 93.38 85 LEU A N 1
ATOM 672 C CA . LEU A 1 85 ? -10.905 -10.458 25.033 1.00 93.38 85 LEU A CA 1
ATOM 673 C C . LEU A 1 85 ? -11.540 -9.696 23.869 1.00 93.38 85 LEU A C 1
ATOM 675 O O . LEU A 1 85 ? -11.853 -8.509 23.981 1.00 93.38 85 LEU A O 1
ATOM 679 N N . PHE A 1 86 ? -11.784 -10.387 22.756 1.00 95.19 86 PHE A N 1
ATOM 680 C CA . PHE A 1 86 ? -12.419 -9.786 21.591 1.00 95.19 86 PHE A CA 1
ATOM 681 C C . PHE A 1 86 ? -13.907 -9.522 21.826 1.00 95.19 86 PHE A C 1
ATOM 683 O O . PHE A 1 86 ? -14.438 -8.597 21.217 1.00 95.19 86 PHE A O 1
ATOM 690 N N . ASP A 1 87 ? -14.581 -10.275 22.702 1.00 94.12 87 ASP A N 1
ATOM 691 C CA . ASP A 1 87 ? -15.958 -9.975 23.119 1.00 94.12 87 ASP A CA 1
ATOM 692 C C . ASP A 1 87 ? -16.021 -8.659 23.901 1.00 94.12 87 ASP A C 1
ATOM 694 O O . ASP A 1 87 ? -16.836 -7.800 23.565 1.00 94.12 87 ASP A O 1
ATOM 698 N N . LEU A 1 88 ? -15.116 -8.440 24.866 1.00 95.75 88 LEU A N 1
ATOM 699 C CA . LEU A 1 88 ? -15.030 -7.171 25.596 1.00 95.75 88 LEU A CA 1
ATOM 700 C C . LEU A 1 88 ? -14.824 -5.988 24.642 1.00 95.75 88 LEU A C 1
ATOM 702 O O . LEU A 1 88 ? -15.576 -5.013 24.699 1.00 95.75 88 LEU A O 1
ATOM 706 N N . LEU A 1 89 ? -13.821 -6.070 23.761 1.00 97.25 89 LEU A N 1
ATOM 707 C CA . LEU A 1 89 ? -13.517 -4.988 22.819 1.00 97.25 89 LEU A CA 1
ATOM 708 C C . LEU A 1 89 ? -14.695 -4.726 21.871 1.00 97.25 89 LEU A C 1
ATOM 710 O O . LEU A 1 89 ? -15.069 -3.575 21.658 1.00 97.25 89 LEU A O 1
ATOM 714 N N . THR A 1 90 ? -15.318 -5.787 21.353 1.00 97.69 90 THR A N 1
ATOM 715 C CA . THR A 1 90 ? -16.490 -5.688 20.470 1.00 97.69 90 THR A CA 1
ATOM 716 C C . THR A 1 90 ? -17.679 -5.056 21.190 1.00 97.69 90 THR A C 1
ATOM 718 O O . THR A 1 90 ? -18.316 -4.158 20.647 1.00 97.69 90 THR A O 1
ATOM 721 N N . ASP A 1 91 ? -17.968 -5.466 22.425 1.00 97.31 91 ASP A N 1
ATOM 722 C CA . ASP A 1 91 ? -19.066 -4.914 23.222 1.00 97.31 91 ASP A CA 1
ATOM 723 C C . ASP A 1 91 ? -18.885 -3.421 23.511 1.00 97.31 91 ASP A C 1
ATOM 725 O O . ASP A 1 91 ? -19.863 -2.669 23.494 1.00 97.31 91 ASP A O 1
ATOM 729 N N . VAL A 1 92 ? -17.651 -2.981 23.768 1.00 97.69 92 VAL A N 1
ATOM 730 C CA . VAL A 1 92 ? -17.331 -1.560 23.952 1.00 97.69 92 VAL A CA 1
ATOM 731 C C . VAL A 1 92 ? -17.499 -0.799 22.634 1.00 97.69 92 VAL A C 1
ATOM 733 O O . VAL A 1 92 ? -18.184 0.222 22.607 1.00 97.69 92 VAL A O 1
ATOM 736 N N . LEU A 1 93 ? -16.941 -1.307 21.528 1.00 97.94 93 LEU A N 1
ATOM 737 C CA . LEU A 1 93 ? -17.030 -0.671 20.205 1.00 97.94 93 LEU A CA 1
ATOM 738 C C . LEU A 1 93 ? -18.466 -0.579 19.677 1.00 97.94 93 LEU A C 1
ATOM 740 O O . LEU A 1 93 ? -18.810 0.392 19.014 1.00 97.94 93 LEU A O 1
ATOM 744 N N . LEU A 1 94 ? -19.320 -1.546 20.011 1.00 98.25 94 LEU A N 1
ATOM 745 C CA . LEU A 1 94 ? -20.741 -1.557 19.653 1.00 98.25 94 LEU A CA 1
ATOM 746 C C . LEU A 1 94 ? -21.636 -0.854 20.683 1.00 98.25 94 LEU A C 1
ATOM 748 O O . LEU A 1 94 ? -22.858 -0.970 20.610 1.00 98.25 94 LEU A O 1
ATOM 752 N N . LEU A 1 95 ? -21.046 -0.143 21.651 1.00 97.25 95 LEU A N 1
ATOM 753 C CA . LEU A 1 95 ? -21.748 0.602 22.701 1.00 97.25 95 LEU A CA 1
ATOM 754 C C . LEU A 1 95 ? -22.709 -0.252 23.548 1.00 97.25 95 LEU A C 1
ATOM 756 O O . LEU A 1 95 ? -23.645 0.274 24.152 1.00 97.25 95 LEU A O 1
ATOM 760 N N . ARG A 1 96 ? -22.475 -1.566 23.639 1.00 96.31 96 ARG A N 1
ATOM 761 C CA . ARG A 1 96 ? -23.194 -2.469 24.559 1.00 96.31 96 ARG A CA 1
ATOM 762 C C . ARG A 1 96 ? -22.715 -2.285 25.996 1.00 96.31 96 ARG A C 1
ATOM 764 O O . ARG A 1 96 ? -23.466 -2.522 26.938 1.00 96.31 96 ARG A O 1
ATOM 771 N N . ARG A 1 97 ? -21.474 -1.822 26.158 1.00 94.56 97 ARG A N 1
ATOM 772 C CA . ARG A 1 97 ? -20.895 -1.340 27.417 1.00 94.56 97 ARG A CA 1
ATOM 773 C C . ARG A 1 97 ? -20.595 0.142 27.263 1.00 94.56 97 ARG A C 1
ATOM 775 O O . ARG A 1 97 ? -19.951 0.541 26.297 1.00 94.56 97 ARG A O 1
ATOM 782 N N . ARG A 1 98 ? -21.112 0.961 28.181 1.00 93.94 98 ARG A N 1
ATOM 783 C CA . ARG A 1 98 ? -21.057 2.424 28.083 1.00 93.94 98 ARG A CA 1
ATOM 784 C C . ARG A 1 98 ? -20.581 3.027 29.396 1.00 93.94 98 ARG A C 1
ATOM 786 O O . ARG A 1 98 ? -20.927 2.555 30.474 1.00 93.94 98 ARG A O 1
ATOM 793 N N . GLY A 1 99 ? -19.832 4.106 29.264 1.00 94.88 99 GLY A N 1
ATOM 794 C CA . GLY A 1 99 ? -19.222 4.856 30.347 1.00 94.88 99 GLY A CA 1
ATOM 795 C C . GLY A 1 99 ? -18.162 5.791 29.774 1.00 94.88 99 GLY A C 1
ATOM 796 O O . GLY A 1 99 ? -17.921 5.809 28.562 1.00 94.88 99 GLY A O 1
ATOM 797 N N . ASN A 1 100 ? -17.552 6.601 30.636 1.00 95.88 100 ASN A N 1
ATOM 798 C CA . ASN A 1 100 ? -16.522 7.548 30.212 1.00 95.88 100 ASN A CA 1
ATOM 799 C C . ASN A 1 100 ? -15.292 6.857 29.583 1.00 95.88 100 ASN A C 1
ATOM 801 O O . ASN A 1 100 ? -14.949 7.236 28.461 1.00 95.88 100 ASN A O 1
ATOM 805 N N . PRO A 1 101 ? -14.657 5.837 30.205 1.00 97.06 101 PRO A N 1
ATOM 806 C CA . PRO A 1 101 ? -13.506 5.185 29.579 1.00 97.06 101 PRO A CA 1
ATOM 807 C C . PRO A 1 101 ? -13.898 4.379 28.335 1.00 97.06 101 PRO A C 1
ATOM 809 O O . PRO A 1 101 ? -13.149 4.379 27.364 1.00 97.06 101 PRO A O 1
ATOM 812 N N . GLU A 1 102 ? -15.083 3.759 28.301 1.00 97.50 102 GLU A N 1
ATOM 813 C CA . GLU A 1 102 ? -15.601 3.083 27.106 1.00 97.50 102 GLU A CA 1
ATOM 814 C C . GLU A 1 102 ? -15.738 4.063 25.931 1.00 97.50 102 GLU A C 1
ATOM 816 O O . GLU A 1 102 ? -15.259 3.790 24.833 1.00 97.50 102 GLU A O 1
ATOM 821 N N . SER A 1 103 ? -16.321 5.241 26.168 1.00 97.56 103 SER A N 1
ATOM 822 C CA . SER A 1 103 ? -16.491 6.273 25.135 1.00 97.56 103 SER A CA 1
ATOM 823 C C . SER A 1 103 ? -15.149 6.828 24.647 1.00 97.56 103 SER A C 1
ATOM 825 O O . SER A 1 103 ? -14.964 7.027 23.443 1.00 97.56 103 SER A O 1
ATOM 827 N N . GLU A 1 104 ? -14.185 7.032 25.557 1.00 97.69 104 GLU A N 1
ATOM 828 C CA . GLU A 1 104 ? -12.822 7.430 25.185 1.00 97.69 104 GLU A CA 1
ATOM 829 C C . GLU A 1 104 ? -12.133 6.343 24.350 1.00 97.69 104 GLU A C 1
ATOM 831 O O . GLU A 1 104 ? -11.506 6.662 23.335 1.00 97.69 104 GLU A O 1
ATOM 836 N N . PHE A 1 105 ? -12.277 5.068 24.729 1.00 98.19 105 PHE A N 1
ATOM 837 C CA . PHE A 1 105 ? -11.727 3.946 23.972 1.00 98.19 105 PHE A CA 1
ATOM 838 C C . PHE A 1 105 ? -12.270 3.919 22.544 1.00 98.19 105 PHE A C 1
ATOM 840 O O . PHE A 1 105 ? -11.474 3.885 21.609 1.00 98.19 105 PHE A O 1
ATOM 847 N N . VAL A 1 106 ? -13.595 4.005 22.360 1.00 98.25 106 VAL A N 1
ATOM 848 C CA . VAL A 1 106 ? -14.218 4.009 21.024 1.00 98.25 106 VAL A CA 1
ATOM 849 C C . VAL A 1 106 ? -13.654 5.134 20.160 1.00 98.25 106 VAL A C 1
ATOM 851 O O . VAL A 1 106 ? -13.210 4.892 19.038 1.00 98.25 106 VAL A O 1
ATOM 854 N N . MET A 1 107 ? -13.607 6.363 20.681 1.00 97.62 107 MET A N 1
ATOM 855 C CA . MET A 1 107 ? -13.080 7.503 19.927 1.00 97.62 107 MET A CA 1
ATOM 856 C C . MET A 1 107 ? -11.616 7.289 19.527 1.00 97.62 107 MET A C 1
ATOM 858 O O . MET A 1 107 ? -11.251 7.473 18.365 1.00 97.62 107 MET A O 1
ATOM 862 N N . ARG A 1 108 ? -10.771 6.868 20.4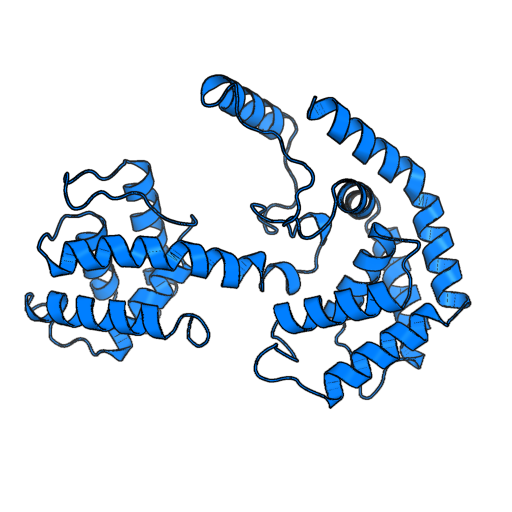71 1.00 97.94 108 ARG A N 1
ATOM 863 C CA . ARG A 1 108 ? -9.333 6.693 20.232 1.00 97.94 108 ARG A CA 1
ATOM 864 C C . ARG A 1 108 ? -9.014 5.511 19.339 1.00 97.94 108 ARG A C 1
ATOM 866 O O . ARG A 1 108 ? -8.087 5.601 18.541 1.00 97.94 108 ARG A O 1
ATOM 873 N N . PHE A 1 109 ? -9.777 4.430 19.443 1.00 97.88 109 PHE A N 1
ATOM 874 C CA . PHE A 1 109 ? -9.636 3.280 18.563 1.00 97.88 109 PHE A CA 1
ATOM 875 C C . PHE A 1 109 ? -9.878 3.708 17.110 1.00 97.88 109 PHE A C 1
ATOM 877 O O . PHE A 1 109 ? -9.024 3.487 16.257 1.00 97.88 109 PHE A O 1
ATOM 884 N N . GLN A 1 110 ? -10.957 4.458 16.854 1.00 97.38 110 GLN A N 1
ATOM 885 C CA . GLN A 1 110 ? -11.266 5.015 15.527 1.00 97.38 110 GLN A CA 1
ATOM 886 C C . GLN A 1 110 ? -10.228 6.033 15.027 1.00 97.38 110 GLN A C 1
ATOM 888 O O . GLN A 1 110 ? -10.064 6.216 13.822 1.00 97.38 110 GLN A O 1
ATOM 893 N N . GLN A 1 111 ? -9.530 6.718 15.938 1.00 96.81 111 GLN A N 1
ATOM 894 C CA . GLN A 1 111 ? -8.412 7.609 15.606 1.00 96.81 111 GLN A CA 1
ATOM 895 C C . GLN A 1 111 ? -7.114 6.846 15.300 1.00 96.81 111 GLN A C 1
ATOM 897 O O . GLN A 1 111 ? -6.277 7.368 14.567 1.00 96.81 111 GLN A O 1
ATOM 902 N N . LEU A 1 112 ? -6.939 5.633 15.836 1.00 96.88 112 LEU A N 1
ATOM 903 C CA . LEU A 1 112 ? -5.756 4.797 15.619 1.00 96.88 112 LEU A CA 1
ATOM 904 C C . LEU A 1 112 ? -5.836 3.981 14.324 1.00 96.88 112 LEU A C 1
ATOM 906 O O . LEU A 1 112 ? -4.822 3.845 13.635 1.00 96.88 112 LEU A O 1
ATOM 910 N N . THR A 1 113 ? -7.004 3.427 13.986 1.00 97.00 113 THR A N 1
ATOM 911 C CA . THR A 1 113 ? -7.144 2.514 12.835 1.00 97.00 113 THR A CA 1
ATOM 912 C C . THR A 1 113 ? -6.741 3.178 11.516 1.00 97.00 113 THR A C 1
ATOM 914 O O . THR A 1 113 ? -6.078 2.548 10.698 1.00 97.00 113 THR A O 1
ATOM 917 N N . GLY A 1 114 ? -7.035 4.473 11.339 1.00 95.69 114 GLY A N 1
ATOM 918 C CA . GLY A 1 114 ? -6.715 5.203 10.108 1.00 95.69 114 GLY A CA 1
ATOM 919 C C . GLY A 1 114 ? -5.205 5.294 9.843 1.00 95.69 114 GLY A C 1
ATOM 920 O O . GLY A 1 114 ? -4.735 4.782 8.825 1.00 95.69 114 GLY A O 1
ATOM 921 N N . PRO A 1 115 ? -4.415 5.879 10.764 1.00 95.94 115 PRO A N 1
ATOM 922 C CA . PRO A 1 115 ? -2.956 5.880 10.677 1.00 95.94 115 PRO A CA 1
ATOM 923 C C . PRO A 1 115 ? -2.343 4.478 10.616 1.00 95.94 115 PRO A C 1
ATOM 925 O O . PRO A 1 115 ? -1.325 4.292 9.950 1.00 95.94 115 PRO A O 1
ATOM 928 N N . ALA A 1 116 ? -2.933 3.490 11.299 1.00 96.00 116 ALA A N 1
ATOM 929 C CA . ALA A 1 116 ? -2.460 2.109 11.244 1.00 96.00 116 ALA A CA 1
ATOM 930 C C . ALA A 1 116 ? -2.601 1.513 9.837 1.00 96.00 116 ALA A C 1
ATOM 932 O O . ALA A 1 116 ? -1.641 0.909 9.355 1.00 96.00 116 ALA A O 1
ATOM 933 N N . MET A 1 117 ? -3.739 1.739 9.171 1.00 95.38 117 MET A N 1
ATOM 934 C CA . MET A 1 117 ? -3.978 1.312 7.792 1.00 95.38 117 MET A CA 1
ATOM 935 C C . MET A 1 117 ? -3.001 2.011 6.838 1.00 95.38 117 MET A C 1
ATOM 937 O O . MET A 1 117 ? -2.208 1.341 6.183 1.00 95.38 117 MET A O 1
ATOM 941 N N . ALA A 1 118 ? -2.943 3.346 6.857 1.00 94.44 118 ALA A N 1
ATOM 942 C CA . ALA A 1 118 ? -2.059 4.113 5.974 1.00 94.44 118 ALA A CA 1
ATOM 943 C C . ALA A 1 118 ? -0.577 3.717 6.134 1.00 94.44 118 ALA A C 1
ATOM 945 O O . ALA A 1 118 ? 0.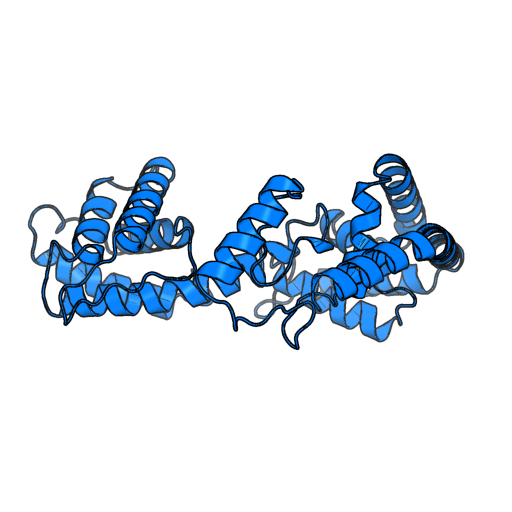120 3.424 5.163 1.00 94.44 118 ALA A O 1
ATOM 946 N N . LYS A 1 119 ? -0.078 3.630 7.377 1.00 93.62 119 LYS A N 1
ATOM 947 C CA . LYS A 1 119 ? 1.333 3.290 7.631 1.00 93.62 119 LYS A CA 1
ATOM 948 C C . LYS A 1 119 ? 1.662 1.814 7.443 1.00 93.62 119 LYS A C 1
ATOM 950 O O . LYS A 1 119 ? 2.828 1.497 7.219 1.00 93.62 119 LYS A O 1
ATOM 955 N N . GLY A 1 120 ? 0.689 0.921 7.609 1.00 93.75 120 GLY A N 1
ATOM 956 C CA . GLY A 1 120 ? 0.875 -0.524 7.480 1.00 93.75 120 GLY A CA 1
ATOM 957 C C . GLY A 1 120 ? 0.712 -1.023 6.047 1.00 93.75 120 GLY A C 1
ATOM 958 O O . GLY A 1 120 ? 1.495 -1.858 5.595 1.00 93.75 120 GLY A O 1
ATOM 959 N N . VAL A 1 121 ? -0.277 -0.501 5.328 1.00 94.00 121 VAL A N 1
ATOM 960 C CA . VAL A 1 121 ? -0.617 -0.932 3.972 1.00 94.00 121 VAL A CA 1
ATOM 961 C C . VAL A 1 121 ? 0.055 -0.019 2.954 1.00 94.00 121 VAL A C 1
ATOM 963 O O . VAL A 1 121 ? 0.984 -0.447 2.271 1.00 94.00 121 VAL A O 1
ATOM 966 N N . GLU A 1 122 ? -0.334 1.253 2.906 1.00 94.62 122 GLU A N 1
ATOM 967 C CA . GLU A 1 122 ? 0.071 2.175 1.835 1.00 94.62 122 GLU A CA 1
ATOM 968 C C . GLU A 1 122 ? 1.566 2.509 1.873 1.00 94.62 122 GLU A C 1
ATOM 970 O O . GLU A 1 122 ? 2.230 2.529 0.838 1.00 94.62 122 GLU A O 1
ATOM 975 N N . ASP A 1 123 ? 2.117 2.723 3.068 1.00 95.31 123 ASP A N 1
ATOM 976 C CA . ASP A 1 123 ? 3.530 3.064 3.272 1.00 95.31 123 ASP A CA 1
ATOM 977 C C . ASP A 1 123 ? 4.387 1.843 3.652 1.00 95.31 123 ASP A C 1
ATOM 979 O O . ASP A 1 123 ? 5.487 1.990 4.181 1.00 95.31 123 ASP A O 1
ATOM 983 N N . THR A 1 124 ? 3.901 0.605 3.487 1.00 95.25 124 THR A N 1
ATOM 984 C CA . THR A 1 124 ? 4.730 -0.599 3.724 1.00 95.25 124 THR A CA 1
ATOM 985 C C . THR A 1 124 ? 4.325 -1.776 2.851 1.00 95.25 124 THR A C 1
ATOM 987 O O . THR A 1 124 ? 5.120 -2.189 2.008 1.00 95.25 124 THR A O 1
ATOM 990 N N . ALA A 1 125 ? 3.116 -2.325 3.004 1.00 94.81 125 ALA A N 1
ATOM 991 C CA . ALA A 1 125 ? 2.692 -3.495 2.227 1.00 94.81 125 ALA A CA 1
ATOM 992 C C . ALA A 1 125 ? 2.750 -3.244 0.707 1.00 94.81 125 ALA A C 1
ATOM 994 O O . ALA A 1 125 ? 3.245 -4.100 -0.029 1.00 94.81 125 ALA A O 1
ATOM 995 N N . CYS A 1 126 ? 2.363 -2.047 0.254 1.00 95.44 126 CYS A N 1
ATOM 996 C CA . CYS A 1 126 ? 2.449 -1.616 -1.146 1.00 95.44 126 CYS A CA 1
ATOM 997 C C . CYS A 1 126 ? 3.887 -1.562 -1.700 1.00 95.44 126 CYS A C 1
ATOM 999 O O . CYS A 1 126 ? 4.074 -1.643 -2.910 1.00 95.44 126 CYS A O 1
ATOM 1001 N N . TYR A 1 127 ? 4.915 -1.484 -0.851 1.00 97.06 127 TYR A N 1
ATOM 1002 C CA . TYR A 1 127 ? 6.326 -1.566 -1.265 1.00 97.06 127 TYR A CA 1
ATOM 1003 C C . TYR A 1 127 ? 6.906 -2.988 -1.160 1.00 97.06 127 TYR A C 1
ATOM 1005 O O . TYR A 1 127 ? 8.003 -3.271 -1.649 1.00 97.06 127 TYR A O 1
ATOM 1013 N N . CYS A 1 128 ? 6.168 -3.905 -0.530 1.00 96.88 128 CYS A N 1
ATOM 1014 C CA . CYS A 1 128 ? 6.553 -5.303 -0.366 1.00 96.88 128 CYS A CA 1
ATOM 1015 C C . CYS A 1 128 ? 5.911 -6.212 -1.421 1.00 96.88 128 CYS A C 1
ATOM 1017 O O . CYS A 1 128 ? 6.561 -7.145 -1.896 1.00 96.88 128 CYS A O 1
ATOM 1019 N N . PHE A 1 129 ? 4.653 -5.964 -1.790 1.00 97.25 129 PHE A N 1
ATOM 1020 C CA . PHE A 1 129 ? 3.886 -6.818 -2.695 1.00 97.25 129 PHE A CA 1
ATOM 1021 C C . PHE A 1 129 ? 4.033 -6.383 -4.160 1.00 97.25 129 PHE A C 1
ATOM 1023 O O . PHE A 1 129 ? 3.144 -5.778 -4.750 1.00 97.25 129 PHE A O 1
ATOM 1030 N N . ASN A 1 130 ? 5.175 -6.696 -4.773 1.00 97.19 130 ASN A N 1
ATOM 1031 C CA . ASN A 1 130 ? 5.554 -6.164 -6.089 1.00 97.19 130 ASN A CA 1
ATOM 1032 C C . ASN A 1 130 ? 5.050 -6.998 -7.282 1.00 97.19 130 ASN A C 1
ATOM 1034 O O . ASN A 1 130 ? 5.729 -7.058 -8.302 1.00 97.19 130 ASN A O 1
ATOM 1038 N N . ARG A 1 131 ? 3.879 -7.651 -7.185 1.00 96.75 131 ARG A N 1
ATOM 1039 C CA . ARG A 1 131 ? 3.315 -8.454 -8.294 1.00 96.75 131 ARG A CA 1
ATOM 1040 C C . ARG A 1 131 ? 3.086 -7.604 -9.548 1.00 96.75 131 ARG A C 1
ATOM 1042 O O . ARG A 1 131 ? 3.514 -7.996 -10.625 1.00 96.75 131 ARG A O 1
ATOM 1049 N N . LEU A 1 132 ? 2.419 -6.463 -9.382 1.00 97.88 132 LEU A N 1
ATOM 1050 C CA . LEU A 1 132 ? 2.224 -5.442 -10.408 1.00 97.88 132 LEU A CA 1
ATOM 1051 C C . LEU A 1 132 ? 2.037 -4.093 -9.702 1.00 97.88 132 LEU A C 1
ATOM 1053 O O . LEU A 1 132 ? 0.994 -3.854 -9.098 1.00 97.88 132 LEU A O 1
ATOM 1057 N N . ILE A 1 133 ? 3.050 -3.224 -9.727 1.00 98.00 133 ILE A N 1
ATOM 1058 C CA . ILE A 1 133 ? 3.082 -2.023 -8.872 1.00 98.00 133 ILE A CA 1
ATOM 1059 C C . ILE A 1 133 ? 2.089 -0.937 -9.308 1.00 98.00 133 ILE A C 1
ATOM 1061 O O . ILE A 1 133 ? 1.838 -0.014 -8.538 1.00 98.00 133 ILE A O 1
ATOM 1065 N N . SER A 1 134 ? 1.470 -1.057 -10.491 1.00 97.38 134 SER A N 1
ATOM 1066 C CA . SER A 1 134 ? 0.347 -0.190 -10.880 1.00 97.38 134 SER A CA 1
ATOM 1067 C C . SER A 1 134 ? -0.894 -0.394 -10.009 1.00 97.38 134 SER A C 1
ATOM 1069 O O . SER A 1 134 ? -1.726 0.502 -9.936 1.00 97.38 134 SER A O 1
ATOM 1071 N N . LEU A 1 135 ? -1.010 -1.531 -9.317 1.00 97.06 135 LEU A N 1
ATOM 1072 C CA . LEU A 1 135 ? -2.102 -1.806 -8.378 1.00 97.06 135 LEU A CA 1
ATOM 1073 C C . LEU A 1 135 ? -1.805 -1.303 -6.957 1.00 97.06 135 LEU A C 1
ATOM 1075 O O . LEU A 1 135 ? -2.693 -1.272 -6.108 1.00 97.06 135 LEU A O 1
ATOM 1079 N N . ASN A 1 136 ? -0.559 -0.907 -6.690 1.00 97.31 136 ASN A N 1
ATOM 1080 C CA . ASN A 1 136 ? -0.090 -0.505 -5.369 1.00 97.31 136 ASN A CA 1
ATOM 1081 C C . ASN A 1 136 ? -0.278 1.005 -5.189 1.00 97.31 136 ASN A C 1
ATOM 1083 O O . ASN A 1 136 ? 0.691 1.765 -5.146 1.00 97.31 136 ASN A O 1
ATOM 1087 N N . GLU A 1 137 ? -1.538 1.430 -5.116 1.00 96.62 137 GLU A N 1
ATOM 1088 C CA . GLU A 1 137 ? -1.926 2.837 -5.001 1.00 96.62 137 GLU A CA 1
ATOM 1089 C C . GLU A 1 137 ? -2.675 3.179 -3.720 1.00 96.62 137 GLU A C 1
ATOM 1091 O O . GLU A 1 137 ? -3.224 2.311 -3.042 1.00 96.62 137 GLU A O 1
ATOM 1096 N N . VAL A 1 138 ? -2.706 4.478 -3.414 1.00 96.94 138 VAL A N 1
ATOM 1097 C CA . VAL A 1 138 ? -3.522 5.035 -2.327 1.00 96.94 138 VAL A CA 1
ATOM 1098 C C . VAL A 1 138 ? -4.996 4.710 -2.582 1.00 96.94 138 VAL A C 1
ATOM 1100 O O . VAL A 1 138 ? -5.522 4.987 -3.661 1.00 96.94 138 VAL A O 1
ATOM 1103 N N . GLY A 1 139 ? -5.656 4.096 -1.599 1.00 92.88 139 GLY A N 1
ATOM 1104 C CA . GLY A 1 139 ? -7.035 3.604 -1.722 1.00 92.88 139 GLY A CA 1
ATOM 1105 C C . GLY A 1 139 ? -7.228 2.344 -2.585 1.00 92.88 139 GLY A C 1
ATOM 1106 O O . GLY A 1 139 ? -8.362 1.888 -2.731 1.00 92.88 139 GLY A O 1
ATOM 1107 N N . GLY A 1 140 ? -6.159 1.769 -3.146 1.00 91.31 140 GLY A N 1
ATOM 1108 C CA . GLY A 1 140 ? -6.199 0.503 -3.880 1.00 91.31 140 GLY A CA 1
ATOM 1109 C C . GLY A 1 140 ? -6.040 -0.722 -2.973 1.00 91.31 140 GLY A C 1
ATOM 1110 O O . GLY A 1 140 ? -5.421 -0.652 -1.913 1.00 91.31 140 GLY A O 1
ATOM 1111 N N . ASP A 1 141 ? -6.559 -1.869 -3.417 1.00 91.81 141 ASP A N 1
ATOM 1112 C CA . ASP A 1 141 ? -6.282 -3.180 -2.818 1.00 91.81 141 ASP A CA 1
ATOM 1113 C C . ASP A 1 141 ? -5.488 -4.043 -3.817 1.00 91.81 141 ASP A C 1
ATOM 1115 O O . ASP A 1 141 ? -6.084 -4.598 -4.747 1.00 91.81 141 ASP A O 1
ATOM 1119 N N . PRO A 1 142 ? -4.163 -4.212 -3.630 1.00 89.00 142 PRO A N 1
ATOM 1120 C CA . PRO A 1 142 ? -3.328 -5.034 -4.508 1.00 89.00 142 PRO A CA 1
ATOM 1121 C C . PRO A 1 142 ? -3.742 -6.511 -4.593 1.00 89.00 142 PRO A C 1
ATOM 1123 O O . PRO A 1 142 ? -3.321 -7.219 -5.518 1.00 89.00 142 PRO A O 1
ATOM 1126 N N . GLY A 1 143 ? -4.546 -7.001 -3.641 1.00 89.69 143 GLY A N 1
ATOM 1127 C CA . GLY A 1 143 ? -5.149 -8.331 -3.677 1.00 89.69 143 GLY A CA 1
ATOM 1128 C C . GLY A 1 143 ? -6.147 -8.488 -4.826 1.00 89.69 143 GLY A C 1
ATOM 1129 O O . GLY A 1 143 ? -6.214 -9.559 -5.439 1.00 89.69 143 GLY A O 1
ATOM 1130 N N . ARG A 1 144 ? -6.845 -7.410 -5.202 1.00 91.56 144 ARG A N 1
ATOM 1131 C CA . ARG A 1 144 ? -7.770 -7.361 -6.341 1.00 91.56 144 ARG A CA 1
ATOM 1132 C C . ARG A 1 144 ? -7.014 -6.989 -7.617 1.00 91.56 144 ARG A C 1
ATOM 1134 O O . ARG A 1 144 ? -6.720 -5.829 -7.866 1.00 91.56 144 ARG A O 1
ATOM 1141 N N . PHE A 1 145 ? -6.695 -7.994 -8.435 1.00 93.56 145 PHE A N 1
ATOM 1142 C CA . PHE A 1 145 ? -5.857 -7.804 -9.629 1.00 93.56 145 PHE A CA 1
ATOM 1143 C C . PHE A 1 145 ? -6.516 -6.964 -10.736 1.00 93.56 145 PHE A C 1
ATOM 1145 O O . PHE A 1 145 ? -5.835 -6.259 -11.468 1.00 93.56 145 PHE A O 1
ATOM 1152 N N . GLY A 1 146 ? -7.837 -7.043 -10.857 1.00 91.50 146 GLY A N 1
ATOM 1153 C CA . GLY A 1 146 ? -8.625 -6.324 -11.849 1.00 91.50 146 GLY A CA 1
ATOM 1154 C C . GLY A 1 146 ? -10.112 -6.453 -11.536 1.00 91.50 146 GLY A C 1
ATOM 1155 O O . GLY A 1 146 ? -10.488 -7.044 -10.519 1.00 91.50 146 GLY A O 1
ATOM 1156 N N . LEU A 1 147 ? -10.950 -5.901 -12.408 1.00 93.75 147 LEU A N 1
ATOM 1157 C CA . LEU A 1 147 ? -12.405 -5.967 -12.302 1.00 93.75 147 LEU A CA 1
ATOM 1158 C C . LEU A 1 147 ? -13.040 -6.255 -13.665 1.00 93.75 147 LEU A C 1
ATOM 1160 O O . LEU A 1 147 ? -12.468 -5.945 -14.709 1.00 93.75 147 LEU A O 1
ATOM 1164 N N . SER A 1 148 ? -14.228 -6.849 -13.644 1.00 96.19 148 SER A N 1
ATOM 1165 C CA . SER A 1 148 ? -15.050 -7.027 -14.842 1.00 96.19 148 SER A CA 1
ATOM 1166 C C . SER A 1 148 ? -15.712 -5.715 -15.278 1.00 96.19 148 SER A C 1
ATOM 1168 O O . SER A 1 148 ? -15.903 -4.794 -14.481 1.00 96.19 148 SER A O 1
ATOM 1170 N N . LEU A 1 149 ? -16.121 -5.648 -16.548 1.00 96.62 149 LEU A N 1
ATOM 1171 C CA . LEU A 1 149 ? -16.854 -4.499 -17.088 1.00 96.62 149 LEU A CA 1
ATOM 1172 C C . LEU A 1 149 ? -18.195 -4.274 -16.362 1.00 96.62 149 LEU A C 1
ATOM 1174 O O . LEU A 1 149 ? -18.573 -3.136 -16.087 1.00 96.62 149 LEU A O 1
ATOM 1178 N N . ASP A 1 150 ? -18.879 -5.352 -15.979 1.00 98.12 150 ASP A N 1
ATOM 1179 C CA . ASP A 1 150 ? -20.135 -5.274 -15.226 1.00 98.12 150 ASP A CA 1
ATOM 1180 C C . ASP A 1 150 ? -19.923 -4.699 -13.820 1.00 98.12 150 ASP A C 1
ATOM 1182 O O . ASP A 1 150 ? -20.706 -3.871 -13.350 1.00 98.12 150 ASP A O 1
ATOM 1186 N N . GLU A 1 151 ? -18.842 -5.099 -13.140 1.00 97.06 151 GLU A N 1
ATOM 1187 C CA . GLU A 1 151 ? -18.466 -4.516 -11.850 1.00 97.06 151 GLU A CA 1
ATOM 1188 C C . GLU A 1 151 ? -18.135 -3.031 -11.975 1.00 97.06 151 GLU A C 1
ATOM 1190 O O . GLU A 1 151 ? -18.561 -2.256 -11.116 1.00 97.06 151 GLU A O 1
ATOM 1195 N N . PHE A 1 152 ? -17.432 -2.637 -13.043 1.00 97.00 152 PHE A N 1
ATOM 1196 C CA . PHE A 1 152 ? -17.133 -1.238 -13.337 1.00 97.00 152 PHE A CA 1
ATOM 1197 C C . PHE A 1 152 ? -18.424 -0.425 -13.482 1.00 97.00 152 PHE A C 1
ATOM 1199 O O . PHE A 1 152 ? -18.643 0.522 -12.729 1.00 97.00 152 PHE A O 1
ATOM 1206 N N . HIS A 1 153 ? -19.325 -0.833 -14.380 1.00 97.94 153 HIS A N 1
ATOM 1207 C CA . HIS A 1 153 ? -20.573 -0.109 -14.625 1.00 97.94 153 HIS A CA 1
ATOM 1208 C C . HIS A 1 153 ? -21.491 -0.066 -13.404 1.00 97.94 153 HIS A C 1
ATOM 1210 O O . HIS A 1 153 ? -22.137 0.955 -13.157 1.00 97.94 153 HIS A O 1
ATOM 1216 N N . ARG A 1 154 ? -21.528 -1.136 -12.603 1.00 98.12 154 ARG A N 1
ATOM 1217 C CA . ARG A 1 154 ? -22.269 -1.147 -11.337 1.00 98.12 154 ARG A CA 1
ATOM 1218 C C . ARG A 1 154 ? -21.699 -0.132 -10.346 1.00 98.12 154 ARG A C 1
ATOM 1220 O O . ARG A 1 154 ? -22.476 0.609 -9.751 1.00 98.12 154 ARG A O 1
ATOM 1227 N N . ALA A 1 155 ? -20.375 -0.064 -10.201 1.00 95.62 155 ALA A N 1
ATOM 1228 C CA . ALA A 1 155 ? -19.723 0.918 -9.335 1.00 95.62 155 ALA A CA 1
ATOM 1229 C C . ALA A 1 155 ? -19.952 2.358 -9.829 1.00 95.62 155 ALA A C 1
ATOM 1231 O O . ALA A 1 155 ? -20.232 3.248 -9.022 1.00 95.62 155 ALA A O 1
ATOM 1232 N N . SER A 1 156 ? -19.910 2.593 -11.146 1.00 96.56 156 SER A N 1
ATOM 1233 C CA . SER A 1 156 ? -20.244 3.892 -11.745 1.00 96.56 156 SER A CA 1
ATOM 1234 C C . SER A 1 156 ? -21.691 4.301 -11.459 1.00 96.56 156 SER A C 1
ATOM 1236 O O . SER A 1 156 ? -21.935 5.424 -11.021 1.00 96.56 156 SER A O 1
ATOM 1238 N N . ALA A 1 157 ? -22.653 3.392 -11.648 1.00 97.81 157 ALA A N 1
ATOM 1239 C CA . ALA A 1 157 ? -24.066 3.658 -11.384 1.00 97.81 157 ALA A CA 1
ATOM 1240 C C . ALA A 1 157 ? -24.337 3.939 -9.896 1.00 97.81 157 ALA A C 1
ATOM 1242 O O . ALA A 1 157 ? -25.082 4.861 -9.566 1.00 97.81 157 ALA A O 1
ATOM 1243 N N . GLU A 1 158 ? -23.707 3.184 -8.991 1.00 97.44 158 GLU A N 1
ATOM 1244 C CA . GLU A 1 158 ? -23.809 3.423 -7.549 1.00 97.44 158 GLU A CA 1
ATOM 1245 C C . GLU A 1 158 ? -23.225 4.785 -7.156 1.00 97.44 158 GLU A C 1
ATOM 1247 O O . GLU A 1 158 ? -23.851 5.530 -6.396 1.00 97.44 158 GLU A O 1
ATOM 1252 N N . SER A 1 159 ? -22.068 5.138 -7.720 1.00 96.31 159 SER A N 1
ATOM 1253 C CA . SER A 1 159 ? -21.411 6.423 -7.470 1.00 96.31 159 SER A CA 1
ATOM 1254 C C . SER A 1 159 ? -22.279 7.587 -7.945 1.00 96.31 159 SER A C 1
ATOM 1256 O O . SER A 1 159 ? -22.485 8.534 -7.191 1.00 96.31 159 SER A O 1
ATOM 1258 N N . GLN A 1 160 ? -22.882 7.480 -9.133 1.00 96.75 160 GLN A N 1
ATOM 1259 C CA . GLN A 1 160 ? -23.818 8.480 -9.652 1.00 96.75 160 GLN A CA 1
ATOM 1260 C C . GLN A 1 160 ? -25.072 8.624 -8.776 1.00 96.75 160 GLN A C 1
ATOM 1262 O O . GLN A 1 160 ? -25.580 9.730 -8.602 1.00 96.75 160 GLN A O 1
ATOM 1267 N N . ALA A 1 161 ? -25.585 7.521 -8.222 1.00 98.25 161 ALA A N 1
ATOM 1268 C CA . ALA A 1 161 ? -26.791 7.533 -7.397 1.00 98.25 161 ALA A CA 1
ATOM 1269 C C . ALA A 1 161 ? -26.557 8.117 -5.994 1.00 98.25 161 ALA A C 1
ATOM 1271 O O . ALA A 1 161 ? -27.427 8.808 -5.465 1.00 98.25 161 ALA A O 1
ATOM 1272 N N . ARG A 1 162 ? -25.404 7.828 -5.376 1.00 97.50 162 ARG A N 1
ATOM 1273 C CA . ARG A 1 162 ? -25.110 8.214 -3.985 1.00 97.50 162 ARG A CA 1
ATOM 1274 C C . ARG A 1 162 ? -24.290 9.496 -3.872 1.00 97.50 162 ARG A C 1
ATOM 1276 O O . ARG A 1 162 ? -24.510 10.275 -2.946 1.00 97.50 162 ARG A O 1
ATOM 1283 N N . TRP A 1 163 ? -23.367 9.721 -4.803 1.00 97.19 163 TRP A N 1
ATOM 1284 C CA . TRP A 1 163 ? -22.404 10.823 -4.770 1.00 97.19 163 TRP A CA 1
ATOM 1285 C C . TRP A 1 163 ? -22.190 11.437 -6.168 1.00 97.19 163 TRP A C 1
ATOM 1287 O O . TRP A 1 163 ? -21.068 11.438 -6.673 1.00 97.19 163 TRP A O 1
ATOM 1297 N N . PRO A 1 164 ? -23.235 12.017 -6.793 1.00 96.50 164 PRO A N 1
ATOM 1298 C CA . PRO A 1 164 ? -23.183 12.508 -8.179 1.00 96.50 164 PRO A CA 1
ATOM 1299 C C . PRO A 1 164 ? -22.136 13.602 -8.435 1.00 96.50 164 PRO A C 1
ATOM 1301 O O . PRO A 1 164 ? -21.748 13.819 -9.575 1.00 96.50 164 PRO A O 1
ATOM 1304 N N . ASN A 1 165 ? -21.686 14.293 -7.385 1.00 96.31 165 ASN A N 1
ATOM 1305 C CA . ASN A 1 165 ? -20.687 15.362 -7.465 1.00 96.31 165 ASN A CA 1
ATOM 1306 C C . ASN A 1 165 ? -19.324 14.936 -6.886 1.00 96.31 165 ASN A C 1
ATOM 1308 O O . ASN A 1 165 ? -18.516 15.795 -6.532 1.00 96.31 165 ASN A O 1
ATOM 1312 N N . THR A 1 166 ? -19.090 13.632 -6.688 1.00 96.38 166 THR A N 1
ATOM 1313 C CA . THR A 1 166 ? -17.812 13.142 -6.159 1.00 96.38 166 THR A CA 1
ATOM 1314 C C . THR A 1 166 ? -16.684 13.342 -7.165 1.00 96.38 166 THR A C 1
ATOM 1316 O O . THR A 1 166 ? -16.886 13.273 -8.376 1.00 96.38 166 THR A O 1
ATOM 1319 N N . MET A 1 167 ? -15.476 13.578 -6.663 1.00 95.94 167 MET A N 1
ATOM 1320 C CA . MET A 1 167 ? -14.296 13.729 -7.506 1.00 95.94 167 MET A CA 1
ATOM 1321 C C . MET A 1 167 ? -13.858 12.371 -8.063 1.00 95.94 167 MET A C 1
ATOM 1323 O O . MET A 1 167 ? -13.681 11.416 -7.307 1.00 95.94 167 MET A O 1
ATOM 1327 N N . LEU A 1 168 ? -13.593 12.314 -9.368 1.00 96.00 168 LEU A N 1
ATOM 1328 C CA . LEU A 1 168 ? -12.881 11.209 -10.006 1.00 96.00 168 LEU A CA 1
ATOM 1329 C C . LEU A 1 168 ? -11.414 11.610 -10.189 1.00 96.00 168 LEU A C 1
ATOM 1331 O O . LEU A 1 168 ? -11.076 12.413 -11.058 1.00 96.00 168 LEU A O 1
ATOM 1335 N N . ALA A 1 169 ? -10.541 11.085 -9.330 1.00 95.88 169 ALA A N 1
ATOM 1336 C CA . ALA A 1 169 ? -9.113 11.381 -9.353 1.00 95.88 169 ALA A CA 1
ATOM 1337 C C . ALA A 1 169 ? -8.315 10.209 -9.931 1.00 95.88 169 ALA A C 1
ATOM 1339 O O . ALA A 1 169 ? -8.527 9.053 -9.578 1.00 95.88 169 ALA A O 1
ATOM 1340 N N . SER A 1 170 ? -7.357 10.530 -10.795 1.00 96.12 170 SER A N 1
ATOM 1341 C CA . SER A 1 170 ? -6.402 9.579 -11.368 1.00 96.12 170 SER A CA 1
ATOM 1342 C C . SER A 1 170 ? -4.966 9.895 -10.952 1.00 96.12 170 SER A C 1
ATOM 1344 O O . SER A 1 170 ? -4.184 8.977 -10.762 1.00 96.12 170 SER A O 1
ATOM 1346 N N . SER A 1 171 ? -4.608 11.153 -10.713 1.00 97.50 171 SER A N 1
ATOM 1347 C CA . SER A 1 171 ? -3.313 11.522 -10.132 1.00 97.50 171 SER A CA 1
ATOM 1348 C C . SER A 1 171 ? -3.514 12.608 -9.087 1.00 97.50 171 SER A C 1
ATOM 1350 O O . SER A 1 171 ? -4.313 13.524 -9.286 1.00 97.50 171 SER A O 1
ATOM 1352 N N . THR A 1 172 ? -2.789 12.520 -7.976 1.00 97.88 172 THR A N 1
ATOM 1353 C CA . THR A 1 172 ? -2.776 13.548 -6.928 1.00 97.88 172 THR A CA 1
ATOM 1354 C C . THR A 1 172 ? -1.335 13.824 -6.500 1.00 97.88 172 THR A C 1
ATOM 1356 O O . THR A 1 172 ? -0.393 13.226 -7.016 1.00 97.88 172 THR A O 1
ATOM 1359 N N . HIS A 1 173 ? -1.140 14.739 -5.552 1.00 97.38 173 HIS A N 1
ATOM 1360 C CA . HIS A 1 173 ? 0.178 14.963 -4.955 1.00 97.38 173 HIS A CA 1
ATOM 1361 C C . HIS A 1 173 ? 0.635 13.801 -4.050 1.00 97.38 173 HIS A C 1
ATOM 1363 O O . HIS A 1 173 ? 1.820 13.725 -3.736 1.00 97.38 173 HIS A O 1
ATOM 1369 N N . ASP A 1 174 ? -0.278 12.892 -3.682 1.00 97.06 174 ASP A N 1
ATOM 1370 C CA . ASP A 1 174 ? -0.027 11.774 -2.765 1.00 97.06 174 ASP A CA 1
ATOM 1371 C C . ASP A 1 174 ? -0.085 10.390 -3.436 1.00 97.06 174 ASP A C 1
ATOM 1373 O O . ASP A 1 174 ? 0.312 9.398 -2.816 1.00 97.06 174 ASP A O 1
ATOM 1377 N N . THR A 1 175 ? -0.553 10.288 -4.690 1.00 97.12 175 THR A N 1
ATOM 1378 C CA . THR A 1 175 ? -0.518 9.017 -5.437 1.00 97.12 175 THR A CA 1
ATOM 1379 C C . THR A 1 175 ? 0.913 8.494 -5.533 1.00 97.12 175 THR A C 1
ATOM 1381 O O . THR A 1 175 ? 1.853 9.260 -5.763 1.00 97.12 175 THR A O 1
ATOM 1384 N N . LYS A 1 176 ? 1.093 7.180 -5.360 1.00 96.25 176 LYS A N 1
ATOM 1385 C CA . LYS A 1 176 ? 2.419 6.542 -5.363 1.00 96.25 176 LYS A CA 1
ATOM 1386 C C . LYS A 1 176 ? 3.081 6.640 -6.741 1.00 96.25 176 LYS A C 1
ATOM 1388 O O . LYS A 1 176 ? 4.300 6.783 -6.829 1.00 96.25 176 LYS A O 1
ATOM 1393 N N . HIS A 1 177 ? 2.267 6.599 -7.790 1.00 96.50 177 HIS A N 1
ATOM 1394 C CA . HIS A 1 177 ? 2.629 6.701 -9.197 1.00 96.50 177 HIS A CA 1
ATOM 1395 C C . HIS A 1 177 ? 1.652 7.657 -9.905 1.00 96.50 177 HIS A C 1
ATOM 1397 O O . HIS A 1 177 ? 0.550 7.895 -9.424 1.00 96.50 177 HIS A O 1
ATOM 1403 N N . SER A 1 178 ? 2.020 8.232 -11.050 1.00 97.44 178 SER A N 1
ATOM 1404 C CA . SER A 1 178 ? 1.066 9.002 -11.866 1.00 97.44 178 SER A CA 1
ATOM 1405 C C . SER A 1 178 ? 0.169 8.074 -12.694 1.00 97.44 178 SER A C 1
ATOM 1407 O O . SER A 1 178 ? 0.497 6.905 -12.907 1.00 97.44 178 SER A O 1
ATOM 1409 N N . GLU A 1 179 ? -0.954 8.588 -13.198 1.00 97.88 179 GLU A N 1
ATOM 1410 C CA . GLU A 1 179 ? -1.880 7.812 -14.036 1.00 97.88 179 GLU A CA 1
ATOM 1411 C C . GLU A 1 179 ? -1.211 7.197 -15.266 1.00 97.88 179 GLU A C 1
ATOM 1413 O O . GLU A 1 179 ? -1.367 6.001 -15.490 1.00 97.88 179 GLU A O 1
ATOM 1418 N N . ASP A 1 180 ? -0.375 7.951 -15.983 1.00 98.00 180 ASP A N 1
ATOM 1419 C CA . ASP A 1 180 ? 0.306 7.453 -17.185 1.00 98.00 180 ASP A CA 1
ATOM 1420 C C . ASP A 1 180 ? 1.335 6.366 -16.871 1.00 98.00 180 ASP A C 1
ATOM 1422 O O . ASP A 1 180 ? 1.471 5.389 -17.613 1.00 98.00 180 ASP A O 1
ATOM 1426 N N . MET A 1 181 ? 2.031 6.498 -15.736 1.00 97.81 181 MET A N 1
ATOM 1427 C CA . MET A 1 181 ? 2.953 5.468 -15.262 1.00 97.81 181 MET A CA 1
ATOM 1428 C C . MET A 1 181 ? 2.200 4.157 -15.012 1.00 97.81 181 MET A C 1
ATOM 1430 O O . MET A 1 181 ? 2.663 3.085 -15.410 1.00 97.81 181 MET A O 1
ATOM 1434 N N . ARG A 1 182 ? 1.018 4.230 -14.388 1.00 98.19 182 ARG A N 1
ATOM 1435 C CA . ARG A 1 182 ? 0.181 3.053 -14.118 1.00 98.19 182 ARG A CA 1
ATOM 1436 C C . ARG A 1 182 ? -0.475 2.493 -15.374 1.00 98.19 182 ARG A C 1
ATOM 1438 O O . ARG A 1 182 ? -0.534 1.272 -15.508 1.00 98.19 182 ARG A O 1
ATOM 1445 N N . ALA A 1 183 ? -0.920 3.344 -16.294 1.00 98.19 183 ALA A N 1
ATOM 1446 C CA . ALA A 1 183 ? -1.499 2.937 -17.571 1.00 98.19 183 ALA A CA 1
ATOM 1447 C C . ALA A 1 183 ? -0.497 2.125 -18.403 1.00 98.19 183 ALA A C 1
ATOM 1449 O O . ALA A 1 183 ? -0.828 1.043 -18.890 1.00 98.19 183 ALA A O 1
ATOM 1450 N N . ARG A 1 184 ? 0.758 2.589 -18.478 1.00 98.44 184 ARG A N 1
ATOM 1451 C CA . ARG A 1 184 ? 1.849 1.866 -19.144 1.00 98.44 184 ARG A CA 1
ATOM 1452 C C . ARG A 1 184 ? 2.190 0.554 -18.439 1.00 98.44 184 ARG A C 1
ATOM 1454 O O . ARG A 1 184 ? 2.317 -0.474 -19.091 1.00 98.44 184 ARG A O 1
ATOM 1461 N N . LEU A 1 185 ? 2.318 0.570 -17.113 1.00 98.19 185 LEU A N 1
ATOM 1462 C CA . LEU A 1 185 ? 2.602 -0.639 -16.333 1.00 98.19 185 LEU A CA 1
ATOM 1463 C C . LEU A 1 185 ? 1.520 -1.711 -16.472 1.00 98.19 185 LEU A C 1
ATOM 1465 O O . LEU A 1 185 ? 1.834 -2.896 -16.459 1.00 98.19 185 LEU A O 1
ATOM 1469 N N . SER A 1 186 ? 0.257 -1.313 -16.614 1.00 97.81 186 SER A N 1
ATOM 1470 C CA . SER A 1 186 ? -0.857 -2.261 -16.711 1.00 97.81 186 SER A CA 1
ATOM 1471 C C . SER A 1 186 ? -0.795 -3.121 -17.978 1.00 97.81 186 SER A C 1
ATOM 1473 O O . SER A 1 186 ? -1.251 -4.262 -17.939 1.00 97.81 186 SER A O 1
ATOM 1475 N N . VAL A 1 187 ? -0.115 -2.657 -19.036 1.00 98.56 187 VAL A N 1
ATOM 1476 C CA . VAL A 1 187 ? 0.161 -3.449 -20.252 1.00 98.56 187 VAL A CA 1
ATOM 1477 C C . VAL A 1 187 ? 0.927 -4.736 -19.925 1.00 98.56 187 VAL A C 1
ATOM 1479 O O . VAL A 1 187 ? 0.717 -5.761 -20.563 1.00 98.56 187 VAL A O 1
ATOM 1482 N N . LEU A 1 188 ? 1.761 -4.744 -18.877 1.00 98.50 188 LEU A N 1
ATOM 1483 C CA . LEU A 1 188 ? 2.504 -5.942 -18.461 1.00 98.50 188 LEU A CA 1
ATOM 1484 C C . LEU A 1 188 ? 1.588 -7.116 -18.083 1.00 98.50 188 LEU A C 1
ATOM 1486 O O . LEU A 1 188 ? 2.020 -8.266 -18.126 1.00 98.50 188 LEU A O 1
ATOM 1490 N N . SER A 1 189 ? 0.336 -6.838 -17.705 1.00 97.75 189 SER A N 1
ATOM 1491 C CA . SER A 1 189 ? -0.655 -7.878 -17.415 1.00 97.75 189 SER A CA 1
ATOM 1492 C C . SER A 1 189 ? -1.176 -8.589 -18.669 1.00 97.75 189 SER A C 1
ATOM 1494 O O . SER A 1 189 ? -1.667 -9.710 -18.563 1.00 97.75 189 SER A O 1
ATOM 1496 N N . GLU A 1 190 ? -1.029 -7.971 -19.842 1.00 98.06 190 GLU A N 1
ATOM 1497 C CA . GLU A 1 190 ? -1.488 -8.486 -21.137 1.00 98.06 190 GLU A CA 1
ATOM 1498 C C . GLU A 1 190 ? -0.411 -9.324 -21.846 1.00 98.06 190 GLU A C 1
ATOM 1500 O O . GLU A 1 190 ? -0.736 -10.184 -22.660 1.00 98.06 190 GLU A O 1
ATOM 1505 N N . ILE A 1 191 ? 0.863 -9.115 -21.492 1.00 98.44 191 ILE A N 1
ATOM 1506 C CA . ILE A 1 191 ? 2.046 -9.787 -22.064 1.00 98.44 191 ILE A CA 1
ATOM 1507 C C . ILE A 1 191 ? 2.914 -10.466 -20.978 1.00 98.44 191 ILE A C 1
ATOM 1509 O O . ILE A 1 191 ? 4.100 -10.151 -20.813 1.00 98.44 191 ILE A O 1
ATOM 1513 N N . PRO A 1 192 ? 2.343 -11.367 -20.152 1.00 98.06 192 PRO A N 1
ATOM 1514 C CA . PRO A 1 192 ? 3.023 -11.890 -18.967 1.00 98.06 192 PRO A CA 1
ATOM 1515 C C . PRO A 1 192 ? 4.243 -12.767 -19.284 1.00 98.06 192 PRO A C 1
ATOM 1517 O O . PRO A 1 192 ? 5.175 -12.820 -18.474 1.00 98.06 192 PRO A O 1
ATOM 1520 N N . ASP A 1 193 ? 4.256 -13.467 -20.421 1.00 98.62 193 ASP A N 1
ATOM 1521 C CA . ASP A 1 193 ? 5.377 -14.329 -20.804 1.00 98.62 193 ASP A CA 1
ATOM 1522 C C . ASP A 1 193 ? 6.551 -13.495 -21.342 1.00 98.62 193 ASP A C 1
ATOM 1524 O O . ASP A 1 193 ? 7.680 -13.665 -20.878 1.00 98.62 193 ASP A O 1
ATOM 1528 N N . GLU A 1 194 ? 6.293 -12.496 -22.188 1.00 98.62 194 GLU A N 1
ATOM 1529 C CA . GLU A 1 194 ? 7.307 -11.550 -22.665 1.00 98.62 194 GLU A CA 1
ATOM 1530 C C . GLU A 1 194 ? 7.881 -10.717 -21.516 1.00 98.62 194 GLU A C 1
ATOM 1532 O O . GLU A 1 194 ? 9.090 -10.455 -21.465 1.00 98.62 194 GLU A O 1
ATOM 1537 N N . TRP A 1 195 ? 7.039 -10.327 -20.552 1.00 98.75 195 TRP A N 1
ATOM 1538 C CA . TRP A 1 195 ? 7.494 -9.651 -19.342 1.00 98.75 195 TRP A CA 1
ATOM 1539 C C . TRP A 1 195 ? 8.404 -10.550 -18.497 1.00 98.75 195 TRP A C 1
ATOM 1541 O O . TRP A 1 195 ? 9.466 -10.109 -18.048 1.00 98.75 195 TRP A O 1
ATOM 1551 N N . ARG A 1 196 ? 8.045 -11.830 -18.318 1.00 98.62 196 ARG A N 1
ATOM 1552 C CA . ARG A 1 196 ? 8.881 -12.807 -17.601 1.00 98.62 196 ARG A CA 1
ATOM 1553 C C . ARG A 1 196 ? 10.252 -12.949 -18.258 1.00 98.62 196 ARG A C 1
ATOM 1555 O O . ARG A 1 196 ? 11.263 -12.864 -17.560 1.00 98.62 196 ARG A O 1
ATOM 1562 N N . GLU A 1 197 ? 10.294 -13.161 -19.569 1.00 98.69 197 GLU A N 1
ATOM 1563 C CA . GLU A 1 197 ? 11.544 -13.321 -20.320 1.00 98.69 197 GLU A CA 1
ATOM 1564 C C . GLU A 1 197 ? 12.415 -12.064 -20.248 1.00 98.69 197 GLU A C 1
ATOM 1566 O O . GLU A 1 197 ? 13.626 -12.144 -20.026 1.00 98.69 197 GLU A O 1
ATOM 1571 N N . THR A 1 198 ? 11.794 -10.891 -20.369 1.00 98.81 198 THR A N 1
ATOM 1572 C CA . THR A 1 198 ? 12.476 -9.597 -20.276 1.00 98.81 198 THR A CA 1
ATOM 1573 C C . THR A 1 198 ? 13.107 -9.399 -18.900 1.00 98.81 198 THR A C 1
ATOM 1575 O O . THR A 1 198 ? 14.292 -9.085 -18.806 1.00 98.81 198 THR A O 1
ATOM 1578 N N . VAL A 1 199 ? 12.374 -9.681 -17.822 1.00 98.69 199 VAL A N 1
ATOM 1579 C CA . VAL A 1 199 ? 12.889 -9.594 -16.445 1.00 98.69 199 VAL A CA 1
ATOM 1580 C C . VAL A 1 199 ? 14.035 -10.568 -16.206 1.00 98.69 199 VAL A C 1
ATOM 1582 O O . VAL A 1 199 ? 15.022 -10.204 -15.568 1.00 98.69 199 VAL A O 1
ATOM 1585 N N . GLN A 1 200 ? 13.931 -11.801 -16.707 1.00 98.62 200 GLN A N 1
ATOM 1586 C CA . GLN A 1 200 ? 15.007 -12.786 -16.595 1.00 98.62 200 GLN A CA 1
ATOM 1587 C C . GLN A 1 200 ? 16.267 -12.302 -17.315 1.00 98.62 200 GLN A C 1
ATOM 1589 O O . GLN A 1 200 ? 17.352 -12.330 -16.732 1.00 98.62 200 GLN A O 1
ATOM 1594 N N . ARG A 1 201 ? 16.119 -11.779 -18.536 1.00 98.62 201 ARG A N 1
ATOM 1595 C CA . ARG A 1 201 ? 17.219 -11.203 -19.316 1.00 98.62 201 ARG A CA 1
ATOM 1596 C C . ARG A 1 201 ? 17.862 -10.017 -18.598 1.00 98.62 201 ARG A C 1
ATOM 1598 O O . ARG A 1 201 ? 19.081 -9.992 -18.445 1.00 98.62 201 ARG A O 1
ATOM 1605 N N . TRP A 1 202 ? 17.066 -9.076 -18.099 1.00 98.75 202 TRP A N 1
ATOM 1606 C CA . TRP A 1 202 ? 17.539 -7.922 -17.326 1.00 98.75 202 TRP A CA 1
ATOM 1607 C C . TRP A 1 202 ? 18.264 -8.331 -16.048 1.00 98.75 202 TRP A C 1
ATOM 1609 O O . TRP A 1 202 ? 19.365 -7.852 -15.784 1.00 98.75 202 TRP A O 1
ATOM 1619 N N . SER A 1 203 ? 17.698 -9.280 -15.302 1.00 98.44 203 SER A N 1
ATOM 1620 C CA . SER A 1 203 ? 18.328 -9.875 -14.123 1.00 98.44 203 SER A CA 1
ATOM 1621 C C . SER A 1 203 ? 19.688 -10.489 -14.457 1.00 98.44 203 SER A C 1
ATOM 1623 O O . SER A 1 203 ? 20.647 -10.286 -13.716 1.00 98.44 203 SER A O 1
ATOM 1625 N N . SER A 1 204 ? 19.803 -11.223 -15.568 1.00 98.31 204 SER A N 1
ATOM 1626 C CA . SER A 1 204 ? 21.079 -11.796 -16.011 1.00 98.31 204 SER A CA 1
ATOM 1627 C C . SER A 1 204 ? 22.105 -10.726 -16.391 1.00 98.31 204 SER A C 1
ATOM 1629 O O . SER A 1 204 ? 23.264 -10.846 -16.000 1.00 98.31 204 SER A O 1
ATOM 1631 N N . ILE A 1 205 ? 21.698 -9.670 -17.106 1.00 98.12 205 ILE A N 1
ATOM 1632 C CA . ILE A 1 205 ? 22.586 -8.551 -17.470 1.00 98.12 205 ILE A CA 1
ATOM 1633 C C . ILE A 1 205 ? 23.094 -7.837 -16.214 1.00 98.12 205 ILE A C 1
ATOM 1635 O O . ILE A 1 205 ? 24.285 -7.544 -16.113 1.00 98.12 205 ILE A O 1
ATOM 1639 N N . ASN A 1 206 ? 22.209 -7.591 -15.248 1.00 98.50 206 ASN A N 1
ATOM 1640 C CA . ASN A 1 206 ? 22.523 -6.824 -14.046 1.00 98.50 206 ASN A CA 1
ATOM 1641 C C . ASN A 1 206 ? 23.198 -7.641 -12.940 1.00 98.50 206 ASN A C 1
ATOM 1643 O O . ASN A 1 206 ? 23.631 -7.071 -11.939 1.00 98.50 206 ASN A O 1
ATOM 1647 N N . GLU A 1 207 ? 23.358 -8.956 -13.109 1.00 97.75 207 GLU A N 1
ATOM 1648 C CA . GLU A 1 207 ? 24.021 -9.804 -12.115 1.00 97.75 207 GLU A CA 1
ATOM 1649 C C . GLU A 1 207 ? 25.463 -9.344 -11.839 1.00 97.75 207 GLU A C 1
ATOM 1651 O O . GLU A 1 207 ? 25.923 -9.401 -10.701 1.00 97.75 207 GLU A O 1
ATOM 1656 N N . ARG A 1 208 ? 26.150 -8.777 -12.841 1.00 96.69 208 ARG A N 1
ATOM 1657 C CA . ARG A 1 208 ? 27.494 -8.185 -12.687 1.00 96.69 208 ARG A CA 1
ATOM 1658 C C . ARG A 1 208 ? 27.549 -6.975 -11.750 1.00 96.69 208 ARG A C 1
ATOM 1660 O O . ARG A 1 208 ? 28.612 -6.675 -11.213 1.00 96.69 208 ARG A O 1
ATOM 1667 N N . HIS A 1 209 ? 26.425 -6.286 -11.553 1.00 97.69 209 HIS A N 1
ATOM 1668 C CA . HIS A 1 209 ? 26.318 -5.120 -10.669 1.00 97.69 209 HIS A CA 1
ATOM 1669 C C . HIS A 1 209 ? 25.939 -5.521 -9.237 1.00 97.69 209 HIS A C 1
ATOM 1671 O O . HIS A 1 209 ? 25.965 -4.690 -8.328 1.00 97.69 209 HIS A O 1
ATOM 1677 N N . ARG A 1 210 ? 25.606 -6.800 -9.010 1.00 96.81 210 ARG A N 1
ATOM 1678 C CA . ARG A 1 210 ? 25.220 -7.331 -7.702 1.00 96.81 210 ARG A CA 1
ATOM 1679 C C . ARG A 1 210 ? 26.434 -7.460 -6.792 1.00 96.81 210 ARG A C 1
ATOM 1681 O O . ARG A 1 210 ? 27.435 -8.088 -7.132 1.00 96.81 210 ARG A O 1
ATOM 1688 N N . ARG A 1 211 ? 26.322 -6.930 -5.574 1.00 94.56 211 ARG A N 1
ATOM 1689 C CA . ARG A 1 211 ? 27.369 -7.028 -4.546 1.00 94.56 211 ARG A CA 1
ATOM 1690 C C . ARG A 1 211 ? 26.825 -7.753 -3.332 1.00 94.56 211 ARG A C 1
ATOM 1692 O O . ARG A 1 211 ? 25.756 -7.419 -2.841 1.00 94.56 211 ARG A O 1
ATOM 1699 N N . HIS A 1 212 ? 27.554 -8.747 -2.829 1.00 93.19 212 HIS A N 1
ATOM 1700 C CA . HIS A 1 212 ? 27.167 -9.496 -1.623 1.00 93.19 212 HIS A CA 1
ATOM 1701 C C . HIS A 1 212 ? 25.743 -10.087 -1.667 1.00 93.19 212 HIS A C 1
ATOM 1703 O O . HIS A 1 212 ? 25.069 -10.141 -0.639 1.00 93.19 212 HIS A O 1
ATOM 1709 N N . ASN A 1 213 ? 25.279 -10.514 -2.846 1.00 93.38 213 ASN A N 1
ATOM 1710 C CA . ASN A 1 213 ? 23.903 -10.971 -3.077 1.00 93.38 213 ASN A CA 1
ATOM 1711 C C . ASN A 1 213 ? 22.823 -9.909 -2.763 1.00 93.38 213 ASN A C 1
ATOM 1713 O O . ASN A 1 213 ? 21.697 -10.259 -2.408 1.00 93.38 213 ASN A O 1
ATOM 1717 N N . LEU A 1 214 ? 23.157 -8.620 -2.895 1.00 95.50 214 LEU A N 1
ATOM 1718 C CA . LEU A 1 214 ? 22.261 -7.475 -2.724 1.00 95.50 214 LEU A CA 1
ATOM 1719 C C . LEU A 1 214 ? 22.163 -6.643 -4.018 1.00 95.50 214 LEU A C 1
ATOM 1721 O O . LEU A 1 214 ? 23.159 -6.548 -4.740 1.00 95.50 214 LEU A O 1
ATOM 1725 N N . PRO A 1 215 ? 20.998 -6.022 -4.292 1.00 96.31 215 PRO A N 1
ATOM 1726 C CA . PRO A 1 215 ? 19.773 -6.041 -3.481 1.00 96.31 215 PRO A CA 1
ATOM 1727 C C . PRO A 1 215 ? 18.999 -7.372 -3.596 1.00 96.31 215 PRO A C 1
ATOM 1729 O O . PRO A 1 215 ? 19.409 -8.282 -4.307 1.00 96.31 215 PRO A O 1
ATOM 1732 N N . GLY A 1 216 ? 17.899 -7.545 -2.859 1.00 95.75 216 GLY A N 1
ATOM 1733 C CA . GLY A 1 216 ? 17.059 -8.747 -2.992 1.00 95.75 216 GLY A CA 1
ATOM 1734 C C . GLY A 1 216 ? 16.254 -8.761 -4.301 1.00 95.75 216 GLY A C 1
ATOM 1735 O O . GLY A 1 216 ? 15.920 -7.706 -4.832 1.00 95.75 216 GLY A O 1
ATOM 1736 N N . ARG A 1 217 ? 15.855 -9.946 -4.786 1.00 97.31 217 ARG A N 1
ATOM 1737 C CA . ARG A 1 217 ? 15.089 -10.084 -6.045 1.00 97.31 217 ARG A CA 1
ATOM 1738 C C . ARG A 1 217 ? 13.762 -9.310 -6.058 1.00 97.31 217 ARG A C 1
ATOM 1740 O O . ARG A 1 217 ? 13.365 -8.805 -7.097 1.00 97.31 217 ARG A O 1
ATOM 1747 N N . ASN A 1 218 ? 13.096 -9.168 -4.909 1.00 98.25 218 ASN A N 1
ATOM 1748 C CA . ASN A 1 218 ? 11.811 -8.463 -4.831 1.00 98.25 218 ASN A CA 1
ATOM 1749 C C . ASN A 1 218 ? 11.921 -6.951 -5.110 1.00 98.25 218 ASN A C 1
ATOM 1751 O O . ASN A 1 218 ? 11.071 -6.393 -5.795 1.00 98.25 218 ASN A O 1
ATOM 1755 N N . ILE A 1 219 ? 12.960 -6.284 -4.591 1.00 98.31 219 ILE A N 1
ATOM 1756 C CA . ILE A 1 219 ? 13.169 -4.845 -4.834 1.00 98.31 219 ILE A CA 1
ATOM 1757 C C . ILE A 1 219 ? 13.810 -4.600 -6.209 1.00 98.31 219 ILE A C 1
ATOM 1759 O O . ILE A 1 219 ? 13.565 -3.574 -6.827 1.00 98.31 219 ILE A O 1
ATOM 1763 N N . GLU A 1 220 ? 14.578 -5.564 -6.724 1.00 98.62 220 GLU A N 1
ATOM 1764 C CA . GLU A 1 220 ? 15.036 -5.560 -8.118 1.00 98.62 220 GLU A CA 1
ATOM 1765 C C . GLU A 1 220 ? 13.846 -5.631 -9.090 1.00 98.62 220 GLU A C 1
ATOM 1767 O O . GLU A 1 220 ? 13.785 -4.873 -10.052 1.00 98.62 220 GLU A O 1
ATOM 1772 N N . TYR A 1 221 ? 12.857 -6.484 -8.809 1.00 98.81 221 TYR A N 1
ATOM 1773 C CA . TYR A 1 221 ? 11.641 -6.566 -9.616 1.00 98.81 221 TYR A CA 1
ATOM 1774 C C . TYR A 1 221 ? 10.807 -5.278 -9.559 1.00 98.81 221 TYR A C 1
ATOM 1776 O O . TYR A 1 221 ? 10.267 -4.846 -10.576 1.00 98.81 221 TYR A O 1
ATOM 1784 N N . HIS A 1 222 ? 10.752 -4.634 -8.387 1.00 98.69 222 HIS A N 1
ATOM 1785 C CA . HIS A 1 222 ? 10.170 -3.300 -8.233 1.00 98.69 222 HIS A CA 1
ATOM 1786 C C . HIS A 1 222 ? 10.907 -2.273 -9.103 1.00 98.69 222 HIS A C 1
ATOM 1788 O O . HIS A 1 222 ? 10.268 -1.575 -9.879 1.00 98.69 222 HIS A O 1
ATOM 1794 N N . PHE A 1 223 ? 12.245 -2.249 -9.054 1.00 98.81 223 PHE A N 1
ATOM 1795 C CA . PHE A 1 223 ? 13.075 -1.360 -9.871 1.00 98.81 223 PHE A CA 1
ATOM 1796 C C . PHE A 1 223 ? 12.801 -1.515 -11.372 1.00 98.81 223 PHE A C 1
ATOM 1798 O O . PHE A 1 223 ? 12.622 -0.516 -12.064 1.00 98.81 223 PHE A O 1
ATOM 1805 N N . TYR A 1 224 ? 12.700 -2.745 -11.881 1.00 98.88 224 TYR A N 1
ATOM 1806 C CA . TYR A 1 224 ? 12.389 -2.979 -13.294 1.00 98.88 224 TYR A CA 1
ATOM 1807 C C . TYR A 1 224 ? 11.015 -2.443 -13.699 1.00 98.88 224 TYR A C 1
ATOM 1809 O O . TYR A 1 224 ? 10.896 -1.822 -14.753 1.00 98.88 224 TYR A O 1
ATOM 1817 N N . GLN A 1 225 ? 9.993 -2.611 -12.859 1.00 98.88 225 GLN A N 1
ATOM 1818 C CA . GLN A 1 225 ? 8.685 -2.005 -13.112 1.00 98.88 225 GLN A CA 1
ATOM 1819 C C . GLN A 1 225 ? 8.751 -0.472 -13.038 1.00 98.88 225 GLN A C 1
ATOM 1821 O O . GLN A 1 225 ? 8.221 0.204 -13.917 1.00 98.88 225 GLN A O 1
ATOM 1826 N N . THR A 1 226 ? 9.458 0.098 -12.058 1.00 98.69 226 THR A N 1
ATOM 1827 C CA . THR A 1 226 ? 9.674 1.550 -11.972 1.00 98.69 226 THR A CA 1
ATOM 1828 C C . THR A 1 226 ? 10.291 2.097 -13.257 1.00 98.69 226 THR A C 1
ATOM 1830 O O . THR A 1 226 ? 9.820 3.113 -13.765 1.00 98.69 226 THR A O 1
ATOM 1833 N N . LEU A 1 227 ? 11.293 1.409 -13.817 1.00 98.75 227 LEU A N 1
ATOM 1834 C CA . LEU A 1 227 ? 11.882 1.788 -15.098 1.00 98.75 227 LEU A CA 1
ATOM 1835 C C . LEU A 1 227 ? 10.849 1.737 -16.214 1.00 98.75 227 LEU A C 1
ATOM 1837 O O . LEU A 1 227 ? 10.651 2.753 -16.863 1.00 98.75 227 LEU A O 1
ATOM 1841 N N . VAL A 1 228 ? 10.140 0.621 -16.400 1.00 98.69 228 VAL A N 1
ATOM 1842 C CA . VAL A 1 228 ? 9.115 0.507 -17.453 1.00 98.69 228 VAL A CA 1
ATOM 1843 C C . VAL A 1 228 ? 8.104 1.653 -17.366 1.00 98.69 228 VAL A C 1
ATOM 1845 O O . VAL A 1 228 ? 7.857 2.343 -18.357 1.00 98.69 228 VAL A O 1
ATOM 1848 N N . GLY A 1 229 ? 7.562 1.898 -16.174 1.00 98.19 229 GLY A N 1
ATOM 1849 C CA . GLY A 1 229 ? 6.539 2.913 -15.949 1.00 98.19 229 GLY A CA 1
ATOM 1850 C C . GLY A 1 229 ? 7.026 4.351 -16.148 1.00 98.19 229 GLY A C 1
ATOM 1851 O O . GLY A 1 229 ? 6.269 5.174 -16.654 1.00 98.19 229 GLY A O 1
ATOM 1852 N N . ALA A 1 230 ? 8.272 4.659 -15.774 1.00 98.06 230 ALA A N 1
ATOM 1853 C CA . ALA A 1 230 ? 8.790 6.028 -15.734 1.00 98.06 230 ALA A CA 1
ATOM 1854 C C . ALA A 1 230 ? 9.866 6.342 -16.789 1.00 98.06 230 ALA A C 1
ATOM 1856 O O . ALA A 1 230 ? 10.404 7.446 -16.776 1.00 98.06 230 ALA A O 1
ATOM 1857 N N . TRP A 1 231 ? 10.200 5.407 -17.688 1.00 98.25 231 TRP A N 1
ATOM 1858 C CA . TRP A 1 231 ? 11.238 5.609 -18.704 1.00 98.25 231 TRP A CA 1
ATOM 1859 C C . TRP A 1 231 ? 10.881 6.753 -19.674 1.00 98.25 231 TRP A C 1
ATOM 1861 O O . TRP A 1 231 ? 9.725 6.805 -20.123 1.00 98.25 231 TRP A O 1
ATOM 1871 N N . PRO A 1 232 ? 11.849 7.615 -20.053 1.00 97.31 232 PRO A N 1
ATOM 1872 C CA . PRO A 1 232 ? 13.236 7.671 -19.569 1.00 97.31 232 PRO A CA 1
ATOM 1873 C C . PRO A 1 232 ? 13.338 8.182 -18.121 1.00 97.31 232 PRO A C 1
ATOM 1875 O O . PRO A 1 232 ? 12.727 9.186 -17.761 1.00 97.31 232 PRO A O 1
ATOM 1878 N N . LEU A 1 233 ? 14.139 7.499 -17.293 1.00 97.06 233 LEU A N 1
ATOM 1879 C CA . LEU A 1 233 ? 14.316 7.831 -15.877 1.00 97.06 233 LEU A CA 1
ATOM 1880 C C . LEU A 1 233 ? 15.776 8.176 -15.571 1.00 97.06 233 LEU A C 1
ATOM 1882 O O . LEU A 1 233 ? 16.666 7.340 -15.701 1.00 97.06 233 LEU A O 1
ATOM 1886 N N . GLU A 1 234 ? 16.003 9.410 -15.129 1.00 97.62 234 GLU A N 1
ATOM 1887 C CA . GLU A 1 234 ? 17.324 9.894 -14.728 1.00 97.62 234 GLU A CA 1
ATOM 1888 C C . GLU A 1 234 ? 17.835 9.180 -13.470 1.00 97.62 234 GLU A C 1
ATOM 1890 O O . GLU A 1 234 ? 17.064 8.872 -12.556 1.00 97.62 234 GLU A O 1
ATOM 1895 N N . LEU A 1 235 ? 19.155 8.971 -13.400 1.00 98.44 235 LEU A N 1
ATOM 1896 C CA . LEU A 1 235 ? 19.809 8.262 -12.298 1.00 98.44 235 LEU A CA 1
ATOM 1897 C C . LEU A 1 235 ? 19.477 8.868 -10.929 1.00 98.44 235 LEU A C 1
ATOM 1899 O O . LEU A 1 235 ? 19.134 8.131 -10.011 1.00 98.44 235 LEU A O 1
ATOM 1903 N N . GLU A 1 236 ? 19.525 10.195 -10.796 1.00 98.38 236 GLU A N 1
ATOM 1904 C CA . GLU A 1 236 ? 19.228 10.882 -9.532 1.00 98.38 236 GLU A CA 1
ATOM 1905 C C . GLU A 1 236 ? 17.804 10.577 -9.041 1.00 98.38 236 GLU A C 1
ATOM 1907 O O . GLU A 1 236 ? 17.597 10.207 -7.884 1.00 98.38 236 GLU A O 1
ATOM 1912 N N . ARG A 1 237 ? 16.820 10.638 -9.948 1.00 98.44 237 ARG A N 1
ATOM 1913 C CA . ARG A 1 237 ? 15.420 10.324 -9.637 1.00 98.44 237 ARG A CA 1
ATOM 1914 C C . ARG A 1 237 ? 15.227 8.846 -9.308 1.00 98.44 237 ARG A C 1
ATOM 1916 O O . ARG A 1 237 ? 14.472 8.530 -8.390 1.00 98.44 237 ARG A O 1
ATOM 1923 N N . ALA A 1 238 ? 15.909 7.951 -10.024 1.00 98.62 238 ALA A N 1
ATOM 1924 C CA . ALA A 1 238 ? 15.873 6.518 -9.749 1.00 98.62 238 ALA A CA 1
ATOM 1925 C C . ALA A 1 238 ? 16.442 6.194 -8.360 1.00 98.62 238 ALA A C 1
ATOM 1927 O O . ALA A 1 238 ? 15.805 5.472 -7.596 1.00 98.62 238 ALA A O 1
ATOM 1928 N N . LEU A 1 239 ? 17.600 6.759 -8.007 1.00 98.75 239 LEU A N 1
ATOM 1929 C CA . LEU A 1 239 ? 18.231 6.566 -6.701 1.00 98.75 239 LEU A CA 1
ATOM 1930 C C . LEU A 1 239 ? 17.341 7.076 -5.566 1.00 98.75 239 LEU A C 1
ATOM 1932 O O . LEU A 1 239 ? 17.062 6.327 -4.630 1.00 98.75 239 LEU A O 1
ATOM 1936 N N . ALA A 1 240 ? 16.827 8.304 -5.680 1.00 98.56 240 ALA A N 1
ATOM 1937 C CA . ALA A 1 240 ? 15.952 8.888 -4.667 1.00 98.56 240 ALA A CA 1
ATOM 1938 C C . ALA A 1 240 ? 14.664 8.069 -4.468 1.00 98.56 240 ALA A C 1
ATOM 1940 O O . ALA A 1 240 ? 14.254 7.802 -3.336 1.00 98.56 240 ALA A O 1
ATOM 1941 N N . TYR A 1 241 ? 14.032 7.633 -5.563 1.00 98.44 241 TYR A N 1
ATOM 1942 C CA . TYR A 1 241 ? 12.820 6.822 -5.490 1.00 98.44 241 TYR A CA 1
ATOM 1943 C C . TYR A 1 241 ? 13.089 5.440 -4.882 1.00 98.44 241 TYR A C 1
ATOM 1945 O O . TYR A 1 241 ? 12.332 4.993 -4.020 1.00 98.44 241 TYR A O 1
ATOM 1953 N N . MET A 1 242 ? 14.166 4.765 -5.288 1.00 98.62 242 MET A N 1
ATOM 1954 C CA . MET A 1 242 ? 14.469 3.418 -4.804 1.00 98.62 242 MET A CA 1
ATOM 1955 C C . MET A 1 242 ? 14.960 3.395 -3.351 1.00 98.62 242 MET A C 1
ATOM 1957 O O . MET A 1 242 ? 14.636 2.442 -2.641 1.00 98.62 242 MET A O 1
ATOM 1961 N N . ASP A 1 243 ? 15.671 4.427 -2.877 1.00 98.44 243 ASP A N 1
ATOM 1962 C CA . ASP A 1 243 ? 15.990 4.585 -1.448 1.00 98.44 243 ASP A CA 1
ATOM 1963 C C . ASP A 1 243 ? 14.702 4.722 -0.625 1.00 98.44 243 ASP A C 1
ATOM 1965 O O . ASP A 1 243 ? 14.482 3.958 0.321 1.00 98.44 243 ASP A O 1
ATOM 1969 N N . LYS A 1 244 ? 13.781 5.598 -1.058 1.00 98.06 244 LYS A N 1
ATOM 1970 C CA . LYS A 1 244 ? 12.451 5.727 -0.445 1.00 98.06 244 LYS A CA 1
ATOM 1971 C C . LYS A 1 244 ? 11.712 4.387 -0.435 1.00 98.06 244 LYS A C 1
ATOM 1973 O O . LYS A 1 244 ? 11.273 3.949 0.626 1.00 98.06 244 LYS A O 1
ATOM 1978 N N . ALA A 1 245 ? 11.602 3.713 -1.579 1.00 98.06 245 ALA A N 1
ATOM 1979 C CA . ALA A 1 245 ? 10.895 2.438 -1.694 1.00 98.06 245 ALA A CA 1
ATOM 1980 C C . ALA A 1 245 ? 11.486 1.361 -0.767 1.00 98.06 245 ALA A C 1
ATOM 1982 O O . ALA A 1 245 ? 10.751 0.645 -0.083 1.00 98.06 245 ALA A O 1
ATOM 1983 N N . ALA A 1 246 ? 12.816 1.272 -0.683 1.00 98.12 246 ALA A N 1
ATOM 1984 C CA . ALA A 1 246 ? 13.493 0.324 0.193 1.00 98.12 246 ALA A CA 1
ATOM 1985 C C . ALA A 1 246 ? 13.255 0.614 1.685 1.00 98.12 246 ALA A C 1
ATOM 1987 O O . ALA A 1 246 ? 13.061 -0.326 2.465 1.00 98.12 246 ALA A O 1
ATOM 1988 N N . ARG A 1 247 ? 13.246 1.894 2.083 1.00 97.75 247 ARG A N 1
ATOM 1989 C CA . ARG A 1 247 ? 12.983 2.319 3.467 1.00 97.75 247 ARG A CA 1
ATOM 1990 C C . ARG A 1 247 ? 11.521 2.164 3.867 1.00 97.75 247 ARG A C 1
ATOM 1992 O O . ARG A 1 247 ? 11.273 1.806 5.018 1.00 97.75 247 ARG A O 1
ATOM 1999 N N . GLU A 1 248 ? 10.576 2.383 2.954 1.00 96.75 248 GLU A N 1
ATOM 2000 C CA . GLU A 1 248 ? 9.146 2.160 3.210 1.00 96.75 248 GLU A CA 1
ATOM 2001 C C . GLU A 1 248 ? 8.798 0.673 3.310 1.00 96.75 248 GLU A C 1
ATOM 2003 O O . GLU A 1 248 ? 8.026 0.282 4.187 1.00 96.75 248 GLU A O 1
ATOM 2008 N N . ALA A 1 249 ? 9.440 -0.186 2.509 1.00 96.81 249 ALA A N 1
ATOM 2009 C CA . ALA A 1 249 ? 9.275 -1.637 2.611 1.00 96.81 249 ALA A CA 1
ATOM 2010 C C . ALA A 1 249 ? 9.709 -2.191 3.983 1.00 96.81 249 ALA A C 1
ATOM 2012 O O . ALA A 1 249 ? 9.205 -3.219 4.433 1.00 96.81 249 ALA A O 1
ATOM 2013 N N . LYS A 1 250 ? 10.664 -1.534 4.658 1.00 95.50 250 LYS A N 1
ATOM 2014 C CA . LYS A 1 250 ? 11.155 -1.881 6.009 1.00 95.50 250 LYS A CA 1
ATOM 2015 C C . LYS A 1 250 ? 11.718 -3.307 6.148 1.00 95.50 250 LYS A C 1
ATOM 2017 O O . LYS A 1 250 ? 11.859 -3.811 7.260 1.00 95.50 250 LYS A O 1
ATOM 2022 N N . VAL A 1 251 ? 12.081 -3.959 5.037 1.00 95.19 251 VAL A N 1
ATOM 2023 C CA . VAL A 1 251 ? 12.587 -5.350 5.023 1.00 95.19 251 VAL A CA 1
ATOM 2024 C C . VAL A 1 251 ? 14.082 -5.430 5.345 1.00 95.19 251 VAL A C 1
ATOM 2026 O O . VAL A 1 251 ? 14.522 -6.334 6.054 1.00 95.19 251 VAL A O 1
ATOM 2029 N N . ARG A 1 252 ? 14.891 -4.520 4.787 1.00 94.69 252 ARG A N 1
ATOM 2030 C CA . ARG A 1 252 ? 16.367 -4.554 4.894 1.00 94.69 252 ARG A CA 1
ATOM 2031 C C . ARG A 1 252 ? 16.983 -3.267 5.438 1.00 94.69 252 ARG A C 1
ATOM 2033 O O . ARG A 1 252 ? 18.085 -3.325 5.982 1.00 94.69 252 ARG A O 1
ATOM 2040 N N . THR A 1 253 ? 16.276 -2.151 5.296 1.00 95.94 253 THR A N 1
ATOM 2041 C CA . THR A 1 253 ? 16.647 -0.806 5.742 1.00 95.94 253 THR A CA 1
ATOM 2042 C C . THR A 1 253 ? 15.366 -0.063 6.131 1.00 95.94 253 THR A C 1
ATOM 2044 O O . THR A 1 253 ? 14.276 -0.451 5.708 1.00 95.94 253 THR A O 1
ATOM 2047 N N . THR A 1 254 ? 15.465 0.957 6.979 1.00 94.56 254 THR A N 1
ATOM 2048 C CA . THR A 1 254 ? 14.320 1.767 7.432 1.00 94.56 254 THR A CA 1
ATOM 2049 C C . THR A 1 254 ? 14.747 3.225 7.590 1.00 94.56 254 THR A C 1
ATOM 2051 O O . THR A 1 254 ? 15.942 3.526 7.611 1.00 94.56 254 THR A O 1
ATOM 2054 N N . TRP A 1 255 ? 13.788 4.136 7.760 1.00 93.06 255 TRP A N 1
ATOM 2055 C CA . TRP A 1 255 ? 14.077 5.536 8.090 1.00 93.06 255 TRP A CA 1
ATOM 2056 C C . TRP A 1 255 ? 14.752 5.714 9.458 1.00 93.06 255 TRP A C 1
ATOM 2058 O O . TRP A 1 255 ? 15.643 6.541 9.603 1.00 93.06 255 TRP A O 1
ATOM 2068 N N . THR A 1 256 ? 14.352 4.934 10.467 1.00 91.69 256 THR A N 1
ATOM 2069 C CA . THR A 1 256 ? 14.845 5.083 11.851 1.00 91.69 256 THR A CA 1
ATOM 2070 C C . THR A 1 256 ? 16.100 4.266 12.141 1.00 91.69 256 THR A C 1
ATOM 2072 O O . THR A 1 256 ? 16.857 4.589 13.052 1.00 91.69 256 THR A O 1
ATOM 2075 N N . ARG A 1 257 ? 16.321 3.189 11.384 1.00 93.00 257 ARG A N 1
ATOM 2076 C CA . ARG A 1 257 ? 17.494 2.314 11.470 1.00 93.00 257 ARG A CA 1
ATOM 2077 C C . ARG A 1 257 ? 18.001 2.009 10.054 1.00 93.00 257 ARG A C 1
ATOM 2079 O O . ARG A 1 257 ? 17.664 0.945 9.519 1.00 93.00 257 ARG A O 1
ATOM 2086 N N . PRO A 1 258 ? 18.751 2.938 9.434 1.00 95.19 258 PRO A N 1
ATOM 2087 C CA . PRO A 1 258 ? 19.391 2.712 8.142 1.00 95.19 258 PRO A CA 1
ATOM 2088 C C . PRO A 1 258 ? 20.360 1.528 8.184 1.00 95.19 258 PRO A C 1
ATOM 2090 O O . PRO A 1 258 ? 21.001 1.271 9.207 1.00 95.19 258 PRO A O 1
ATOM 2093 N N . ASN A 1 259 ? 20.486 0.818 7.066 1.00 97.38 259 ASN A N 1
ATOM 2094 C CA . ASN A 1 259 ? 21.457 -0.256 6.890 1.00 97.38 259 ASN A CA 1
ATOM 2095 C C . ASN A 1 259 ? 22.447 0.139 5.795 1.00 97.38 259 ASN A C 1
ATOM 2097 O O . ASN A 1 259 ? 22.255 -0.205 4.633 1.00 97.38 259 ASN A O 1
ATOM 2101 N N . THR A 1 260 ? 23.520 0.827 6.184 1.00 96.62 260 THR A N 1
ATOM 2102 C CA . THR A 1 260 ? 24.509 1.412 5.264 1.00 96.62 260 THR A CA 1
ATOM 2103 C C . THR A 1 260 ? 25.018 0.419 4.221 1.00 96.62 260 THR A C 1
ATOM 2105 O O . THR A 1 260 ? 25.007 0.722 3.037 1.00 96.62 260 THR A O 1
ATOM 2108 N N . ARG A 1 261 ? 25.358 -0.814 4.624 1.00 96.62 261 ARG A N 1
ATOM 2109 C CA . ARG A 1 261 ? 25.837 -1.846 3.688 1.00 96.62 261 ARG A CA 1
ATOM 2110 C C . ARG A 1 261 ? 24.796 -2.203 2.621 1.00 96.62 261 ARG A C 1
ATOM 2112 O O . ARG A 1 261 ? 25.157 -2.529 1.494 1.00 96.62 261 ARG A O 1
ATOM 2119 N N . TYR A 1 262 ? 23.520 -2.238 2.997 1.00 97.75 262 TYR A N 1
ATOM 2120 C CA . TYR A 1 262 ? 22.436 -2.507 2.059 1.00 97.75 262 TYR A CA 1
ATOM 2121 C C . TYR A 1 262 ? 22.168 -1.300 1.160 1.00 97.75 262 TYR A C 1
ATOM 2123 O O . TYR A 1 262 ? 22.045 -1.479 -0.049 1.00 97.75 262 TYR A O 1
ATOM 2131 N N . ASP A 1 263 ? 22.116 -0.105 1.747 1.00 97.69 263 ASP A N 1
ATOM 2132 C CA . ASP A 1 263 ? 21.839 1.150 1.049 1.00 97.69 263 ASP A CA 1
ATOM 2133 C C . ASP A 1 263 ? 22.913 1.405 -0.036 1.00 97.69 263 ASP A C 1
ATOM 2135 O O . ASP A 1 263 ? 22.577 1.574 -1.206 1.00 97.69 263 ASP A O 1
ATOM 2139 N N . GLU A 1 264 ? 24.201 1.259 0.301 1.00 98.00 264 GLU A N 1
ATOM 2140 C CA . GLU A 1 264 ? 25.326 1.372 -0.647 1.00 98.00 264 GLU A CA 1
ATOM 2141 C C . GLU A 1 264 ? 25.285 0.308 -1.758 1.00 98.00 264 GLU A C 1
ATOM 2143 O O . GLU A 1 264 ? 25.639 0.573 -2.908 1.00 98.00 264 GLU A O 1
ATOM 2148 N N . ALA A 1 265 ? 24.869 -0.923 -1.437 1.00 98.25 265 ALA A N 1
ATOM 2149 C CA . ALA A 1 265 ? 24.759 -1.989 -2.431 1.00 98.25 265 ALA A CA 1
ATOM 2150 C C . ALA A 1 265 ? 23.591 -1.752 -3.401 1.00 98.25 265 ALA A C 1
ATOM 2152 O O . ALA A 1 265 ? 23.720 -2.053 -4.588 1.00 98.25 265 ALA A O 1
ATOM 2153 N N . LEU A 1 266 ? 22.469 -1.213 -2.912 1.00 98.56 266 LEU A N 1
ATOM 2154 C CA . LEU A 1 266 ? 21.323 -0.830 -3.735 1.00 98.56 266 LEU A CA 1
ATOM 2155 C C . LEU A 1 266 ? 21.687 0.330 -4.669 1.00 98.56 266 LEU A C 1
ATOM 2157 O O . LEU A 1 266 ? 21.443 0.238 -5.871 1.00 98.56 266 LEU A O 1
ATOM 2161 N N . GLU A 1 267 ? 22.325 1.373 -4.140 1.00 98.56 267 GLU A N 1
ATOM 2162 C CA . GLU A 1 267 ? 22.808 2.515 -4.920 1.00 98.56 267 GLU A CA 1
ATOM 2163 C C . GLU A 1 267 ? 23.796 2.078 -6.009 1.00 98.56 267 GLU A C 1
ATOM 2165 O O . GLU A 1 267 ? 23.639 2.441 -7.178 1.00 98.56 267 GLU A O 1
ATOM 2170 N N . ALA A 1 268 ? 24.775 1.236 -5.659 1.00 98.56 268 ALA A N 1
ATOM 2171 C CA . ALA A 1 268 ? 25.746 0.714 -6.615 1.00 98.56 268 ALA A CA 1
ATOM 2172 C C . ALA A 1 268 ? 25.092 -0.143 -7.709 1.00 98.56 268 ALA A C 1
ATOM 2174 O O . ALA A 1 268 ? 25.497 -0.054 -8.868 1.00 98.56 268 ALA A O 1
ATOM 2175 N N . PHE A 1 269 ? 24.083 -0.950 -7.362 1.00 98.81 269 PHE A N 1
ATOM 2176 C CA . PHE A 1 269 ? 23.343 -1.761 -8.328 1.00 98.81 269 PHE A CA 1
ATOM 2177 C C . PHE A 1 269 ? 22.574 -0.889 -9.327 1.00 98.81 269 PHE A C 1
ATOM 2179 O O . PHE A 1 269 ? 22.701 -1.093 -10.531 1.00 98.81 269 PHE A O 1
ATOM 2186 N N . ILE A 1 270 ? 21.823 0.108 -8.844 1.00 98.81 270 ILE A N 1
ATOM 2187 C CA . ILE A 1 270 ? 21.040 1.022 -9.694 1.00 98.81 270 ILE A CA 1
ATOM 2188 C C . ILE A 1 270 ? 21.964 1.853 -10.586 1.00 98.81 270 ILE A C 1
ATOM 2190 O O . ILE A 1 270 ? 21.724 1.968 -11.786 1.00 98.81 270 ILE A O 1
ATOM 2194 N N . THR A 1 271 ? 23.044 2.385 -10.013 1.00 98.75 271 THR A N 1
ATOM 2195 C CA . THR A 1 271 ? 24.052 3.159 -10.747 1.00 98.75 271 THR A CA 1
ATOM 2196 C C . THR A 1 271 ? 24.729 2.311 -11.817 1.00 98.75 271 THR A C 1
ATOM 2198 O O . THR A 1 271 ? 24.905 2.773 -12.940 1.00 98.75 271 THR A O 1
ATOM 2201 N N . GLY A 1 272 ? 25.096 1.068 -11.495 1.00 98.56 272 GLY A N 1
ATOM 2202 C CA . GLY A 1 272 ? 25.679 0.134 -12.455 1.00 98.56 272 GLY A CA 1
ATOM 2203 C C . GLY A 1 272 ? 24.716 -0.190 -13.593 1.00 98.56 272 GLY A C 1
ATOM 2204 O O . GLY A 1 272 ? 25.094 -0.070 -14.754 1.00 98.56 272 GLY A O 1
ATOM 2205 N N . ALA A 1 273 ? 23.463 -0.517 -13.265 1.00 98.62 273 ALA A N 1
ATOM 2206 C CA . ALA A 1 273 ? 22.429 -0.836 -14.243 1.00 98.62 273 ALA A CA 1
ATOM 2207 C C . ALA A 1 273 ? 22.147 0.346 -15.187 1.00 98.62 273 ALA A C 1
ATOM 2209 O O . ALA A 1 273 ? 22.199 0.190 -16.402 1.00 98.62 273 ALA A O 1
ATOM 2210 N N . LEU A 1 274 ? 21.909 1.553 -14.666 1.00 98.62 274 LEU A N 1
ATOM 2211 C CA . LEU A 1 274 ? 21.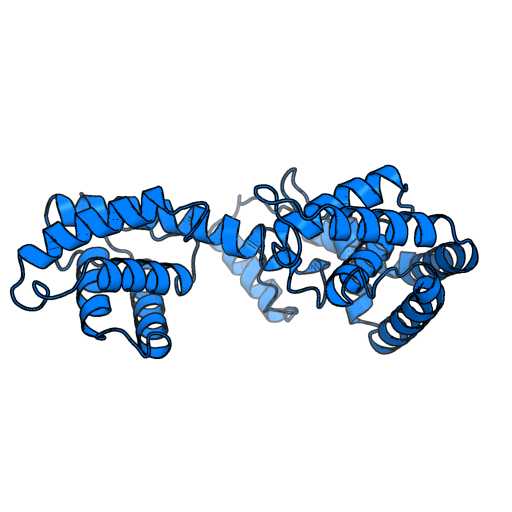590 2.718 -15.506 1.00 98.62 274 LEU A CA 1
ATOM 2212 C C . LEU A 1 274 ? 22.777 3.248 -16.326 1.00 98.62 274 LEU A C 1
ATOM 2214 O O . LEU A 1 274 ? 22.559 3.941 -17.316 1.00 98.62 274 LEU A O 1
ATOM 2218 N N . ASN A 1 275 ? 24.016 2.901 -15.967 1.00 98.44 275 ASN A N 1
ATOM 2219 C CA . ASN A 1 275 ? 25.207 3.218 -16.764 1.00 98.44 275 ASN A CA 1
ATOM 2220 C C . ASN A 1 275 ? 25.608 2.101 -17.741 1.00 98.44 275 ASN A C 1
ATOM 2222 O O . ASN A 1 275 ? 26.644 2.204 -18.394 1.00 98.44 275 ASN A O 1
ATOM 2226 N N . ASP A 1 276 ? 24.823 1.030 -17.838 1.00 98.31 276 ASP A N 1
ATOM 2227 C CA . ASP A 1 276 ? 25.098 -0.126 -18.682 1.00 98.31 276 ASP A CA 1
ATOM 2228 C C . ASP A 1 276 ? 24.300 -0.045 -19.994 1.00 98.31 276 ASP A C 1
ATOM 2230 O O . ASP A 1 276 ? 23.095 -0.317 -19.991 1.00 98.31 276 ASP A O 1
ATOM 2234 N N . PRO A 1 277 ? 24.937 0.284 -21.138 1.00 98.06 277 PRO A N 1
ATOM 2235 C CA . PRO A 1 277 ? 24.224 0.507 -22.397 1.00 98.06 277 PRO A CA 1
ATOM 2236 C C . PRO A 1 277 ? 23.486 -0.731 -22.913 1.00 98.06 277 PRO A C 1
ATOM 2238 O O . PRO A 1 277 ? 22.505 -0.611 -23.645 1.00 98.06 277 PRO A O 1
ATOM 2241 N N . ALA A 1 278 ? 23.949 -1.932 -22.544 1.00 97.94 278 ALA A N 1
ATOM 2242 C CA . ALA A 1 278 ? 23.277 -3.168 -22.927 1.00 97.94 278 ALA A CA 1
ATOM 2243 C C . ALA A 1 278 ? 21.930 -3.307 -22.206 1.00 97.94 278 ALA A C 1
ATOM 2245 O O . ALA A 1 278 ? 20.955 -3.740 -22.819 1.00 97.94 278 ALA A O 1
ATOM 2246 N N . PHE A 1 279 ? 21.875 -2.917 -20.929 1.00 98.69 279 PHE A N 1
ATOM 2247 C CA . PHE A 1 279 ? 20.648 -2.915 -20.142 1.00 98.69 279 PHE A CA 1
ATOM 2248 C C . PHE A 1 279 ? 19.727 -1.763 -20.545 1.00 98.69 279 PHE A C 1
ATOM 2250 O O . PHE A 1 279 ? 18.586 -2.010 -20.923 1.00 98.69 279 PHE A O 1
ATOM 2257 N N . THR A 1 280 ? 20.211 -0.518 -20.524 1.00 98.69 280 THR A N 1
ATOM 2258 C CA . THR A 1 280 ? 19.370 0.657 -20.811 1.00 98.69 280 THR A CA 1
ATOM 2259 C C . THR A 1 280 ? 18.829 0.654 -22.234 1.00 98.69 280 THR A C 1
ATOM 2261 O O . THR A 1 280 ? 17.658 0.966 -22.436 1.00 98.69 280 THR A O 1
ATOM 2264 N N . GLY A 1 281 ? 19.622 0.201 -23.210 1.00 98.62 281 GLY A N 1
ATOM 2265 C CA . GLY A 1 281 ? 19.146 0.011 -24.577 1.00 98.62 281 GLY A CA 1
ATOM 2266 C C . GLY A 1 281 ? 18.078 -1.081 -24.699 1.00 98.62 281 GLY A C 1
ATOM 2267 O O . GLY A 1 281 ? 17.222 -0.998 -25.575 1.00 98.62 281 GLY A O 1
ATOM 2268 N N . ASP A 1 282 ? 18.093 -2.109 -23.843 1.00 98.62 282 ASP A N 1
ATOM 2269 C CA . ASP A 1 282 ? 17.034 -3.128 -23.820 1.00 98.62 282 ASP A CA 1
ATOM 2270 C C . ASP A 1 282 ? 15.765 -2.644 -23.110 1.00 98.62 282 ASP A C 1
ATOM 2272 O O . ASP A 1 282 ? 14.665 -2.942 -23.572 1.00 98.62 282 ASP A O 1
ATOM 2276 N N . VAL A 1 283 ? 15.906 -1.847 -22.045 1.00 98.81 283 VAL A N 1
ATO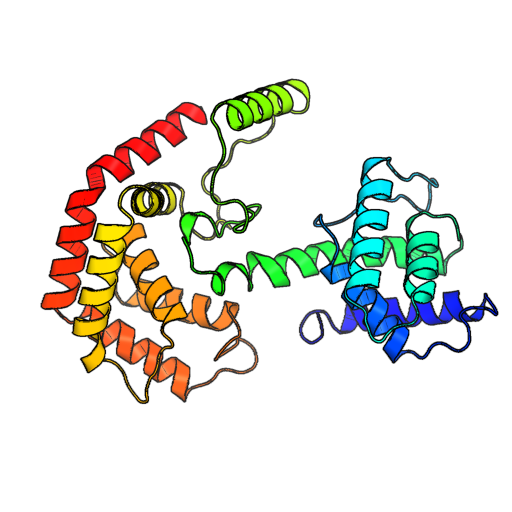M 2277 C CA . VAL A 1 283 ? 14.783 -1.148 -21.399 1.00 98.81 283 VAL A CA 1
ATOM 2278 C C . VAL A 1 283 ? 14.090 -0.227 -22.396 1.00 98.81 283 VAL A C 1
ATOM 2280 O O . VAL A 1 283 ? 12.875 -0.308 -22.552 1.00 98.81 283 VAL A O 1
ATOM 2283 N N . GLU A 1 284 ? 14.849 0.596 -23.119 1.00 98.81 284 GLU A N 1
ATOM 2284 C CA . GLU A 1 284 ? 14.302 1.509 -24.122 1.00 98.81 284 GLU A CA 1
ATOM 2285 C C . GLU A 1 284 ? 13.573 0.762 -25.244 1.00 98.81 284 GLU A C 1
ATOM 2287 O O . GLU A 1 284 ? 12.451 1.128 -25.588 1.00 98.81 284 GLU A O 1
ATOM 2292 N N . ARG A 1 285 ? 14.152 -0.325 -25.775 1.00 98.75 285 ARG A N 1
ATOM 2293 C CA . ARG A 1 285 ? 13.477 -1.164 -26.781 1.00 98.75 285 ARG A CA 1
ATOM 2294 C C . ARG A 1 285 ? 12.158 -1.732 -26.267 1.00 98.75 285 ARG A C 1
ATOM 2296 O O . ARG A 1 285 ? 11.163 -1.675 -26.985 1.00 98.75 285 ARG A O 1
ATOM 2303 N N . PHE A 1 286 ? 12.151 -2.276 -25.052 1.00 98.81 286 PHE A N 1
ATOM 2304 C CA . PHE A 1 286 ? 10.948 -2.856 -24.461 1.00 98.81 286 PHE A CA 1
ATOM 2305 C C . PHE A 1 286 ? 9.873 -1.794 -24.211 1.00 98.81 286 PHE A C 1
ATOM 2307 O O . PHE A 1 286 ? 8.721 -1.993 -24.584 1.00 98.81 286 PHE A O 1
ATOM 2314 N N . VAL A 1 287 ? 10.246 -0.645 -23.637 1.00 98.62 287 VAL A N 1
ATOM 2315 C CA . VAL A 1 287 ? 9.314 0.466 -23.402 1.00 98.62 287 VAL A CA 1
ATOM 2316 C C . VAL A 1 287 ? 8.738 0.965 -24.722 1.00 98.62 287 VAL A C 1
ATOM 2318 O O . VAL A 1 287 ? 7.522 1.058 -24.834 1.00 98.62 287 VAL A O 1
ATOM 2321 N N . ASN A 1 288 ? 9.576 1.203 -25.736 1.00 98.56 288 ASN A N 1
ATOM 2322 C CA . ASN A 1 288 ? 9.127 1.659 -27.052 1.00 98.56 288 ASN A CA 1
ATOM 2323 C C . ASN A 1 288 ? 8.141 0.689 -27.709 1.00 98.56 288 ASN A C 1
ATOM 2325 O O . ASN A 1 288 ? 7.210 1.133 -28.373 1.00 98.56 288 ASN A O 1
ATOM 2329 N N . TRP A 1 289 ? 8.315 -0.618 -27.504 1.00 98.62 289 TRP A N 1
ATOM 2330 C CA . TRP A 1 289 ? 7.388 -1.625 -28.013 1.00 98.62 289 TRP A CA 1
ATOM 2331 C C . TRP A 1 289 ? 5.992 -1.531 -27.375 1.00 98.62 289 TRP A C 1
ATOM 2333 O O . TRP A 1 289 ? 4.998 -1.702 -28.076 1.00 98.62 289 TRP A O 1
ATOM 2343 N N . ILE A 1 290 ? 5.900 -1.212 -26.079 1.00 98.50 290 ILE A N 1
ATOM 2344 C CA . ILE A 1 290 ? 4.618 -1.123 -25.356 1.00 98.50 290 ILE A CA 1
ATOM 2345 C C . ILE A 1 290 ? 4.031 0.297 -25.286 1.00 98.50 290 ILE A C 1
ATOM 2347 O O . ILE A 1 290 ? 2.941 0.482 -24.740 1.00 98.50 290 ILE A O 1
ATOM 2351 N N . THR A 1 291 ? 4.742 1.307 -25.796 1.00 97.75 291 THR A N 1
ATOM 2352 C CA . THR A 1 291 ? 4.368 2.726 -25.670 1.00 97.75 291 THR A CA 1
ATOM 2353 C C . THR A 1 291 ? 2.959 3.005 -26.188 1.00 97.75 291 THR A C 1
ATOM 2355 O O . THR A 1 291 ? 2.171 3.626 -25.473 1.00 97.75 291 THR A O 1
ATOM 2358 N N . ASP A 1 292 ? 2.611 2.507 -27.377 1.00 98.12 292 ASP A N 1
ATOM 2359 C CA . ASP A 1 292 ? 1.300 2.762 -27.986 1.00 98.12 292 ASP A CA 1
ATOM 2360 C C . ASP A 1 292 ? 0.156 2.164 -27.157 1.00 98.12 292 ASP A C 1
ATOM 2362 O O . ASP A 1 292 ? -0.853 2.829 -26.922 1.00 98.12 292 ASP A O 1
ATOM 2366 N N . ALA A 1 293 ? 0.332 0.947 -26.632 1.00 98.44 293 ALA A N 1
ATOM 2367 C CA . ALA A 1 293 ? -0.638 0.325 -25.729 1.00 98.44 293 ALA A CA 1
ATOM 2368 C C . ALA A 1 293 ? -0.796 1.131 -24.426 1.00 98.44 293 ALA A C 1
ATOM 2370 O O . ALA A 1 293 ? -1.911 1.362 -23.958 1.00 98.44 293 ALA A O 1
ATOM 2371 N N . GLY A 1 294 ? 0.311 1.645 -23.878 1.00 98.12 294 GLY A N 1
ATOM 2372 C CA . GLY A 1 294 ? 0.285 2.539 -22.720 1.00 98.12 294 GLY A CA 1
ATOM 2373 C C . GLY A 1 294 ? -0.481 3.840 -22.985 1.00 98.12 294 GLY A C 1
ATOM 2374 O O . GLY A 1 294 ? -1.259 4.275 -22.133 1.00 98.12 294 GLY A O 1
ATOM 2375 N N . TYR A 1 295 ? -0.315 4.442 -24.168 1.00 98.25 295 TYR A N 1
ATOM 2376 C CA . TYR A 1 295 ? -1.072 5.630 -24.575 1.00 98.25 295 TYR A CA 1
ATOM 2377 C C . TYR A 1 295 ? -2.559 5.345 -24.747 1.00 98.25 295 TYR A C 1
ATOM 2379 O O . TYR A 1 295 ? -3.377 6.145 -24.297 1.00 98.25 295 TYR A O 1
ATOM 2387 N N . ILE A 1 296 ? -2.921 4.204 -25.336 1.00 98.50 296 ILE A N 1
ATOM 2388 C CA . ILE A 1 296 ? -4.323 3.787 -25.454 1.00 98.50 296 ILE A CA 1
ATOM 2389 C C . ILE A 1 296 ? -4.957 3.674 -24.064 1.00 98.50 296 ILE A C 1
ATOM 2391 O O . ILE A 1 296 ? -6.020 4.253 -23.840 1.00 98.50 296 ILE A O 1
ATOM 2395 N N . ASN A 1 297 ? -4.284 3.017 -23.115 1.00 98.06 297 ASN A N 1
ATOM 2396 C CA . ASN A 1 297 ? -4.774 2.880 -21.743 1.00 98.06 297 ASN A CA 1
ATOM 2397 C C . ASN A 1 297 ? -4.943 4.240 -21.046 1.00 98.06 297 ASN A C 1
ATOM 2399 O O . ASN A 1 297 ? -5.977 4.481 -20.422 1.00 98.06 297 ASN A O 1
ATOM 2403 N N . SER A 1 298 ? -3.970 5.146 -21.185 1.00 97.94 298 SER A N 1
ATOM 2404 C CA . SER A 1 298 ? -4.040 6.492 -20.598 1.00 97.94 298 SER A CA 1
ATOM 2405 C C . SER A 1 298 ? -5.191 7.317 -21.187 1.00 97.94 298 SER A C 1
ATOM 2407 O O . SER A 1 298 ? -6.021 7.853 -20.448 1.00 97.94 298 SER A O 1
ATOM 2409 N N . LEU A 1 299 ? -5.316 7.358 -22.517 1.00 98.38 299 LEU A N 1
ATOM 2410 C CA . LEU A 1 299 ? -6.375 8.109 -23.196 1.00 98.38 299 LEU A CA 1
ATOM 2411 C C . LEU A 1 299 ? -7.765 7.544 -22.890 1.00 98.38 299 LEU A C 1
ATOM 2413 O O . LEU A 1 299 ? -8.697 8.313 -22.655 1.00 98.38 299 LEU A O 1
ATOM 2417 N N . ALA A 1 300 ? -7.906 6.217 -22.846 1.00 97.69 300 ALA A N 1
ATOM 2418 C CA . ALA A 1 300 ? -9.151 5.567 -22.455 1.00 97.69 300 ALA A CA 1
ATOM 2419 C C . ALA A 1 300 ? -9.523 5.909 -21.005 1.00 97.69 300 ALA A C 1
ATOM 2421 O O . ALA A 1 300 ? -10.660 6.298 -20.743 1.00 97.69 300 ALA A O 1
ATOM 2422 N N . GLN A 1 301 ? -8.568 5.842 -20.071 1.00 96.62 301 GLN A N 1
ATOM 2423 C CA . GLN A 1 301 ? -8.789 6.227 -18.677 1.00 96.62 301 GLN A CA 1
ATOM 2424 C C . GLN A 1 301 ? -9.192 7.703 -18.552 1.00 96.62 301 GLN A C 1
ATOM 2426 O O . GLN A 1 301 ? -10.103 8.027 -17.789 1.00 96.62 301 GLN A O 1
ATOM 2431 N N . MET A 1 302 ? -8.541 8.595 -19.302 1.00 97.19 302 MET A N 1
ATOM 2432 C CA . MET A 1 302 ? -8.878 10.015 -19.317 1.00 97.19 302 MET A CA 1
ATOM 2433 C C . MET A 1 302 ? -10.302 10.242 -19.829 1.00 97.19 302 MET A C 1
ATOM 2435 O O . MET A 1 302 ? -11.050 10.989 -19.205 1.00 97.19 302 MET A O 1
ATOM 2439 N N . LEU A 1 303 ? -10.692 9.577 -20.920 1.00 97.44 303 LEU A N 1
ATOM 2440 C CA . LEU A 1 303 ? -12.037 9.682 -21.484 1.00 97.44 303 LEU A CA 1
ATOM 2441 C C . LEU A 1 303 ? -13.110 9.161 -20.522 1.00 97.44 303 LEU A C 1
ATOM 2443 O O . LEU A 1 303 ? -14.152 9.782 -20.397 1.00 97.44 303 LEU A O 1
ATOM 2447 N N . ILE A 1 304 ? -12.855 8.044 -19.838 1.00 95.50 304 ILE A N 1
ATOM 2448 C CA . ILE A 1 304 ? -13.790 7.453 -18.866 1.00 95.50 304 ILE A CA 1
ATOM 2449 C C . ILE A 1 304 ? -14.003 8.366 -17.645 1.00 95.50 304 ILE A C 1
ATOM 2451 O O . ILE A 1 304 ? -15.056 8.318 -17.012 1.00 95.50 304 ILE A O 1
ATOM 2455 N N . LYS A 1 305 ? -12.990 9.159 -17.285 1.00 94.31 305 LYS A N 1
ATOM 2456 C CA . LYS A 1 305 ? -12.997 10.061 -16.125 1.00 94.31 305 LYS A CA 1
ATOM 2457 C C . LYS A 1 305 ? -13.736 11.384 -16.384 1.00 94.31 305 LYS A C 1
ATOM 2459 O O . LYS A 1 305 ? -14.188 11.989 -15.413 1.00 94.31 305 LYS A O 1
ATOM 2464 N N . LEU A 1 306 ? -13.770 11.856 -17.636 1.00 91.94 306 LEU A N 1
ATOM 2465 C CA . LEU A 1 306 ? -14.385 13.127 -18.060 1.00 91.94 306 LEU A CA 1
ATOM 2466 C C . LEU A 1 306 ? -15.902 13.011 -18.238 1.00 91.94 306 LEU A C 1
ATOM 2468 O O . LEU A 1 306 ? -16.574 14.018 -17.923 1.00 91.94 306 LEU A O 1
#

pLDDT: mean 95.99, std 3.8, range [67.75, 98.88]

Sequence (306 aa):
MRQLLAAEVNRLTAIVLEIAARYWQYRDFTSYELQQAIVDLVVCFPVYRTYVQAETGQVSADDVAYINQAAALARQQGDKLDPSLFDLLTDVLLLRRRGNPESEFVMRFQQLTGPAMAKGVEDTACYCFNRLISLNEVGGDPGRFGLSLDEFHRASAESQARWPNTMLASSTHDTKHSEDMRARLSVLSEIPDEWRETVQRWSSINERHRRHNLPGRNIEYHFYQTLVGAWPLELERALAYMDKAAREAKVRTTWTRPNTRYDEALEAFITGALNDPAFTGDVERFVNWITDAGYINSLAQMLIKL

Secondary structure (DSSP, 8-state):
-TTTTHHHHHHHHHHHHHHHTTSGGGTT--HHHHHHHHHHHHHT-SSS----BTTTTB--HHHHHHHHHHHHHHHHH-TTS-THHHHHHHHHHTTSS-SHHHHHHHHHHHHHHHHHHIIIIIIIIHHH--S-GGG--TT--TT-----HHHHHHHHHHHHHH-TT----S--SS-SS-HHHHHHHHGGGT-HHHHHHHHHHHHHHHGGG-BTTBS-HHHHHHHHHHHHHH-S--HHHHHHHHHHHHHHH-SS--SSS--HHHHHHHHHHHHHHHT-HHHHHHHHHHHHHHHHHHHHHHHHHHHHH-

Radius of gyration: 23.49 Å; chains: 1; bounding box: 54×34×65 Å